Protein AF-A0A8J6Z0P8-F1 (afdb_monomer_lite)

Radius of gyration: 23.5 Å; chains: 1; bounding box: 85×59×52 Å

Foldseek 3Di:
DDDPDDDVVVVVVVVVVPPPPPDFWWKKKWFQKPPPGIDDIDTAQDKHFDPPPPIFTQKMAMATPQKWKWWQKPPPGTPDIDDHGDIHGDDPPPIFTFKMFMAGDDPCRVFKKKWKWFQKPPPGIDDIDTHGDIHGDHPPPIGTGIMTMHIDTPPVDPDDVCPPVVVVVVVVVVVVVVVVPPPPDDD

pLDDT: mean 83.45, std 20.26, range [42.09, 98.94]

Secondary structure (DSSP, 8-state):
-------HHHHHHHHHHSS--PPPPP-EEEEEETTTEEPPPEETT-EEE-TTTTPPEEEEEEE-TTEEEEEEETTTEE---EETTS-EE-SSS-PPEEEEEEEE-GGGTTTEEEEEEEEETTTEEPPPEETT--EE-SSS---EEEEEEEEEETTS-SSSSHHHHHHHHHHHHHHHHHHTTSSS---

Structure (mmCIF, N/CA/C/O backbone):
data_AF-A0A8J6Z0P8-F1
#
_entry.id   AF-A0A8J6Z0P8-F1
#
loop_
_atom_site.group_PDB
_atom_site.id
_atom_site.type_symbol
_atom_site.label_atom_id
_atom_site.label_alt_id
_atom_site.label_comp_id
_atom_site.label_asym_id
_atom_site.label_entity_id
_atom_site.label_seq_id
_atom_site.pdbx_PDB_ins_code
_atom_site.Cartn_x
_atom_site.Cartn_y
_atom_site.Cartn_z
_atom_site.occupancy
_atom_site.B_iso_or_equiv
_atom_site.auth_seq_id
_atom_site.auth_comp_id
_atom_site.auth_asym_id
_atom_site.auth_atom_id
_atom_site.pdbx_PDB_model_num
ATOM 1 N N . MET A 1 1 ? 55.476 -10.088 -31.791 1.00 43.97 1 MET A N 1
ATOM 2 C CA . MET A 1 1 ? 54.778 -9.281 -30.765 1.00 43.97 1 MET A CA 1
ATOM 3 C C . MET A 1 1 ? 53.606 -8.570 -31.451 1.00 43.97 1 MET A C 1
ATOM 5 O O . MET A 1 1 ? 53.810 -7.539 -32.070 1.00 43.97 1 MET A O 1
ATOM 9 N N . ILE A 1 2 ? 52.415 -9.181 -31.481 1.00 43.41 2 ILE A N 1
ATOM 10 C CA . ILE A 1 2 ? 51.255 -8.669 -32.241 1.00 43.41 2 ILE A CA 1
ATOM 11 C C . ILE A 1 2 ? 50.376 -7.855 -31.289 1.00 43.41 2 ILE A C 1
ATOM 13 O O . ILE A 1 2 ? 49.714 -8.416 -30.418 1.00 43.41 2 ILE A O 1
ATOM 17 N N . ARG A 1 3 ? 50.384 -6.528 -31.439 1.00 43.34 3 ARG A N 1
ATOM 18 C CA . ARG A 1 3 ? 49.445 -5.634 -30.752 1.00 43.34 3 ARG A CA 1
ATOM 19 C C . ARG A 1 3 ? 48.104 -5.700 -31.488 1.00 43.34 3 ARG A C 1
ATOM 21 O O . ARG A 1 3 ? 47.972 -5.145 -32.573 1.00 43.34 3 ARG A O 1
ATOM 28 N N . LYS A 1 4 ? 47.124 -6.418 -30.929 1.00 48.50 4 LYS A N 1
ATOM 29 C CA . LYS A 1 4 ? 45.740 -6.415 -31.427 1.00 48.50 4 LYS A CA 1
ATOM 30 C C . LYS A 1 4 ? 45.136 -5.033 -31.166 1.00 48.50 4 LYS A C 1
ATOM 32 O O . LYS A 1 4 ? 44.908 -4.665 -30.018 1.00 48.50 4 LYS A O 1
ATOM 37 N N . ILE A 1 5 ? 44.919 -4.267 -32.230 1.00 51.75 5 ILE A N 1
ATOM 38 C CA . ILE A 1 5 ? 44.218 -2.983 -32.194 1.00 51.75 5 ILE A CA 1
ATOM 39 C C . ILE A 1 5 ? 42.728 -3.307 -32.059 1.00 51.75 5 ILE A C 1
ATOM 41 O O . ILE A 1 5 ? 42.081 -3.690 -33.031 1.00 51.75 5 ILE A O 1
ATOM 45 N N . PHE A 1 6 ? 42.184 -3.216 -30.849 1.00 50.12 6 PHE A N 1
ATOM 46 C CA . PHE A 1 6 ? 40.736 -3.218 -30.669 1.00 50.12 6 PHE A CA 1
ATOM 47 C C . PHE A 1 6 ? 40.212 -1.839 -31.083 1.00 50.12 6 PHE A C 1
ATOM 49 O O . PHE A 1 6 ? 40.636 -0.819 -30.544 1.00 50.12 6 PHE A O 1
ATOM 56 N N . SER A 1 7 ? 39.334 -1.807 -32.087 1.00 58.00 7 SER A N 1
ATOM 57 C CA . SER A 1 7 ? 38.692 -0.577 -32.557 1.00 58.00 7 SER A CA 1
ATOM 58 C C . SER A 1 7 ? 37.889 0.072 -31.426 1.00 58.00 7 SER A C 1
ATOM 60 O O . SER A 1 7 ? 37.089 -0.596 -30.766 1.00 58.00 7 SER A O 1
ATOM 62 N N . ALA A 1 8 ? 38.059 1.383 -31.238 1.00 57.03 8 ALA A N 1
ATOM 63 C CA . ALA A 1 8 ? 37.306 2.179 -30.267 1.00 57.03 8 ALA A CA 1
ATOM 64 C C . ALA A 1 8 ? 35.781 2.080 -30.472 1.00 57.03 8 ALA A C 1
ATOM 66 O O . ALA A 1 8 ? 35.028 2.211 -29.513 1.00 57.03 8 ALA A O 1
ATOM 67 N N . ALA A 1 9 ? 35.322 1.765 -31.690 1.00 58.06 9 ALA A N 1
ATOM 68 C CA . ALA A 1 9 ? 33.908 1.550 -31.991 1.00 58.06 9 ALA A CA 1
ATOM 69 C C . ALA A 1 9 ? 33.346 0.269 -31.346 1.00 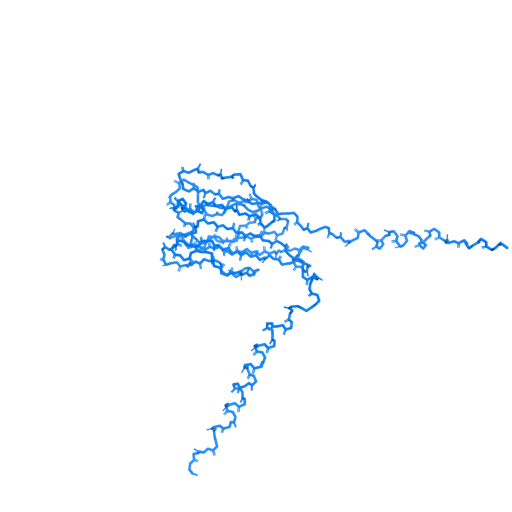58.06 9 ALA A C 1
ATOM 71 O O . ALA A 1 9 ? 32.207 0.265 -30.888 1.00 58.06 9 ALA A O 1
ATOM 72 N N . LEU A 1 10 ? 34.147 -0.800 -31.246 1.00 55.09 10 LEU A N 1
ATOM 73 C CA . LEU A 1 10 ? 33.723 -2.040 -30.590 1.00 55.09 10 LEU A CA 1
ATOM 74 C C . LEU A 1 10 ? 33.670 -1.853 -29.068 1.00 55.09 10 LEU A C 1
ATOM 76 O O . LEU A 1 10 ? 32.742 -2.326 -28.418 1.00 55.09 10 LEU A O 1
ATOM 80 N N . LEU A 1 11 ? 34.619 -1.095 -28.510 1.00 55.28 11 LEU A N 1
ATOM 81 C CA . LEU A 1 11 ? 34.631 -0.758 -27.087 1.00 55.28 11 LEU A CA 1
ATOM 82 C C . LEU A 1 11 ? 33.479 0.195 -26.720 1.00 55.28 11 LEU A C 1
ATOM 84 O O . LEU A 1 11 ? 32.837 -0.007 -25.697 1.00 55.28 11 LEU A O 1
ATOM 88 N N . ALA A 1 12 ? 33.154 1.170 -27.576 1.00 56.53 12 ALA A N 1
ATOM 89 C CA . ALA A 1 12 ? 32.014 2.070 -27.391 1.00 56.53 12 ALA A CA 1
ATOM 90 C C . ALA A 1 12 ? 30.662 1.352 -27.540 1.00 56.53 12 ALA A C 1
ATOM 92 O O . ALA A 1 12 ? 29.742 1.629 -26.778 1.00 56.53 12 ALA A O 1
ATOM 93 N N . MET A 1 13 ? 30.543 0.379 -28.451 1.00 53.81 13 MET A N 1
ATOM 94 C CA . MET A 1 13 ? 29.335 -0.443 -28.587 1.00 53.81 13 MET A CA 1
ATOM 95 C C . MET A 1 13 ? 29.151 -1.391 -27.391 1.00 53.81 13 MET A C 1
ATOM 97 O O . MET A 1 13 ? 28.033 -1.561 -26.912 1.00 53.81 13 MET A O 1
ATOM 101 N N . MET A 1 14 ? 30.238 -1.942 -26.835 1.00 53.88 14 MET A N 1
ATOM 102 C CA . MET A 1 14 ? 30.181 -2.709 -25.582 1.00 53.88 14 MET A CA 1
ATOM 103 C C . MET A 1 14 ? 29.932 -1.821 -24.351 1.00 53.88 14 MET A C 1
ATOM 105 O O . MET A 1 14 ? 29.298 -2.277 -23.403 1.00 53.88 14 MET A O 1
ATOM 109 N N . PHE A 1 15 ? 30.347 -0.549 -24.377 1.00 51.72 15 PHE A N 1
ATOM 110 C CA . PHE A 1 15 ? 30.023 0.429 -23.331 1.00 51.72 15 PHE A CA 1
ATOM 111 C C . PHE A 1 15 ? 28.560 0.905 -23.415 1.00 51.72 15 PHE A C 1
ATOM 113 O O . PHE A 1 15 ? 27.928 1.121 -22.384 1.00 51.72 15 PHE A O 1
ATOM 120 N N . PHE A 1 16 ? 27.982 0.989 -24.620 1.00 49.22 16 PHE A N 1
ATOM 121 C CA . PHE A 1 16 ? 26.576 1.360 -24.829 1.00 49.22 16 PHE A CA 1
ATOM 122 C C . PHE A 1 16 ? 25.598 0.214 -24.511 1.00 49.22 16 PHE A C 1
ATOM 124 O O . PHE A 1 16 ? 24.468 0.459 -24.096 1.00 49.22 16 PHE A O 1
ATOM 131 N N . LEU A 1 17 ? 26.031 -1.046 -24.631 1.00 51.44 17 LEU A N 1
ATOM 132 C CA . LEU A 1 17 ? 25.224 -2.212 -24.241 1.00 51.44 17 LEU A CA 1
ATOM 133 C C . LEU A 1 17 ? 25.215 -2.475 -22.722 1.00 51.44 17 LEU A C 1
ATOM 135 O O . LEU A 1 17 ? 24.340 -3.192 -22.241 1.00 51.44 17 LEU A O 1
ATOM 139 N N . ALA A 1 18 ? 26.144 -1.892 -21.954 1.00 48.41 18 ALA A N 1
ATOM 140 C CA . ALA A 1 18 ? 26.293 -2.156 -20.519 1.00 48.41 18 ALA A CA 1
ATOM 141 C C . ALA A 1 18 ? 25.478 -1.227 -19.592 1.00 48.41 18 ALA A C 1
ATOM 143 O O . ALA A 1 18 ? 25.432 -1.476 -18.390 1.00 48.41 18 ALA A O 1
ATOM 144 N N . GLN A 1 19 ? 24.821 -0.176 -20.104 1.00 47.88 19 GLN A N 1
ATOM 145 C CA . GLN A 1 19 ? 24.160 0.838 -19.258 1.00 47.88 19 GLN A CA 1
ATOM 146 C C . GLN A 1 19 ? 22.666 0.604 -18.959 1.00 47.88 19 GLN A C 1
ATOM 148 O O . GLN A 1 19 ? 22.063 1.409 -18.259 1.00 47.88 19 GLN A O 1
ATOM 153 N N . ASN A 1 20 ? 22.054 -0.492 -19.419 1.00 49.41 20 ASN A N 1
ATOM 154 C CA . ASN A 1 20 ? 20.594 -0.676 -19.322 1.00 49.41 20 ASN A CA 1
ATOM 155 C C . ASN A 1 20 ? 20.133 -1.777 -18.354 1.00 49.41 20 ASN A C 1
ATOM 157 O O . ASN A 1 20 ? 19.035 -2.311 -18.505 1.00 49.41 20 ASN A O 1
ATOM 161 N N . VAL A 1 21 ? 20.922 -2.108 -17.330 1.00 52.38 21 VAL A N 1
ATOM 162 C CA . VAL A 1 21 ? 20.359 -2.804 -16.163 1.00 52.38 21 VAL A CA 1
ATOM 163 C C . VAL A 1 21 ? 19.835 -1.727 -15.224 1.00 52.38 21 VAL A C 1
ATOM 165 O O . VAL A 1 21 ? 20.574 -1.213 -14.388 1.00 52.38 21 VAL A O 1
ATOM 168 N N . SER A 1 22 ? 18.571 -1.334 -15.401 1.00 55.94 22 SER A N 1
ATOM 169 C CA . SER A 1 22 ? 17.913 -0.459 -14.430 1.00 55.94 22 SER A CA 1
ATOM 170 C C . SER A 1 22 ? 18.029 -1.114 -13.057 1.00 55.94 22 SER A C 1
ATOM 172 O O . SER A 1 22 ? 17.631 -2.270 -12.894 1.00 55.94 22 SER A O 1
ATOM 174 N N . ALA A 1 23 ? 18.582 -0.392 -12.082 1.00 71.75 23 ALA A N 1
ATOM 175 C CA . ALA A 1 23 ? 18.512 -0.812 -10.690 1.00 71.75 23 ALA A CA 1
ATOM 176 C C . ALA A 1 23 ? 17.043 -1.090 -10.324 1.00 71.75 23 ALA A C 1
ATOM 178 O O . ALA A 1 23 ? 16.132 -0.496 -10.918 1.00 71.75 23 ALA A O 1
ATOM 179 N N . ALA A 1 24 ? 16.816 -2.013 -9.383 1.00 77.81 24 ALA A N 1
ATOM 180 C CA . ALA A 1 24 ? 15.468 -2.272 -8.884 1.00 77.81 24 ALA A CA 1
ATOM 181 C C . ALA A 1 24 ? 14.823 -0.950 -8.445 1.00 77.81 24 ALA A C 1
ATOM 183 O O . ALA A 1 24 ? 15.533 -0.115 -7.873 1.00 77.81 24 ALA A O 1
ATOM 184 N N . PRO A 1 25 ? 13.527 -0.727 -8.734 1.00 90.56 25 PRO A N 1
ATOM 185 C CA . PRO A 1 25 ? 12.902 0.519 -8.340 1.00 90.56 25 PRO A CA 1
ATOM 186 C C . PRO A 1 25 ? 12.944 0.633 -6.818 1.00 90.56 25 PRO A C 1
ATOM 188 O O . PRO A 1 25 ? 12.615 -0.319 -6.105 1.00 90.56 25 PRO A O 1
ATOM 191 N N . ASP A 1 26 ? 13.388 1.791 -6.338 1.00 94.50 26 ASP A N 1
ATOM 192 C CA . ASP A 1 26 ? 13.396 2.076 -4.911 1.00 94.50 26 ASP A CA 1
ATOM 193 C C . ASP A 1 26 ? 11.957 2.250 -4.418 1.00 94.50 26 ASP A C 1
ATOM 195 O O . ASP A 1 26 ? 11.127 2.881 -5.082 1.00 94.50 26 ASP A O 1
ATOM 199 N N . ILE A 1 27 ? 11.666 1.666 -3.258 1.00 97.94 27 ILE A N 1
ATOM 200 C CA . ILE A 1 27 ? 10.347 1.715 -2.636 1.00 97.94 27 ILE A CA 1
ATOM 201 C C . ILE A 1 27 ? 10.475 2.181 -1.193 1.00 97.94 27 ILE A C 1
ATOM 203 O O . ILE A 1 27 ? 11.244 1.631 -0.404 1.00 97.94 27 ILE A O 1
ATOM 207 N N . SER A 1 28 ? 9.655 3.165 -0.839 1.00 98.69 28 SER A N 1
ATOM 208 C CA . SER A 1 28 ? 9.498 3.666 0.522 1.00 98.69 28 SER A CA 1
ATOM 209 C C . SER A 1 28 ? 8.019 3.794 0.848 1.00 98.69 28 SER A C 1
ATOM 211 O O . SER A 1 28 ? 7.232 4.239 0.014 1.00 98.69 28 SER A O 1
ATOM 213 N N . TYR A 1 29 ? 7.606 3.386 2.043 1.00 98.88 29 TYR A N 1
ATOM 214 C CA . TYR A 1 29 ? 6.205 3.458 2.445 1.00 98.88 29 TYR A CA 1
ATOM 215 C C . TYR A 1 29 ? 6.039 3.679 3.936 1.00 98.88 29 TYR A C 1
ATOM 217 O O . TYR A 1 29 ? 6.871 3.293 4.753 1.00 98.88 29 TYR A O 1
ATOM 225 N N . ARG A 1 30 ? 4.921 4.308 4.289 1.00 98.75 30 ARG A N 1
ATOM 226 C CA . ARG A 1 30 ? 4.526 4.576 5.671 1.00 98.75 30 ARG A CA 1
ATOM 227 C C . ARG A 1 30 ? 3.019 4.506 5.827 1.00 98.75 30 ARG A C 1
ATOM 229 O O . ARG A 1 30 ? 2.278 4.676 4.860 1.00 98.75 30 ARG A O 1
ATOM 236 N N . VAL A 1 31 ? 2.576 4.323 7.063 1.00 98.75 31 VAL A N 1
ATOM 237 C CA . VAL A 1 31 ? 1.159 4.199 7.415 1.00 98.75 31 VAL A CA 1
ATOM 238 C C . VAL A 1 31 ? 0.761 5.219 8.477 1.00 98.75 31 VAL A C 1
ATOM 240 O O . VAL A 1 31 ? 1.581 5.604 9.316 1.00 98.75 31 VAL A O 1
ATOM 243 N N . HIS A 1 32 ? -0.497 5.646 8.427 1.00 98.69 32 HIS A N 1
ATOM 244 C CA . HIS A 1 32 ? -1.168 6.395 9.481 1.00 98.69 32 HIS A CA 1
ATOM 245 C C . HIS A 1 32 ? -1.859 5.402 10.414 1.00 98.69 32 HIS A C 1
ATOM 247 O O . HIS A 1 32 ? -2.710 4.625 9.972 1.00 98.69 32 HIS A O 1
ATOM 253 N N . VAL A 1 33 ? -1.466 5.402 11.684 1.00 98.31 33 VAL A N 1
ATOM 254 C CA . VAL A 1 33 ? -1.997 4.500 12.710 1.00 98.31 33 VAL 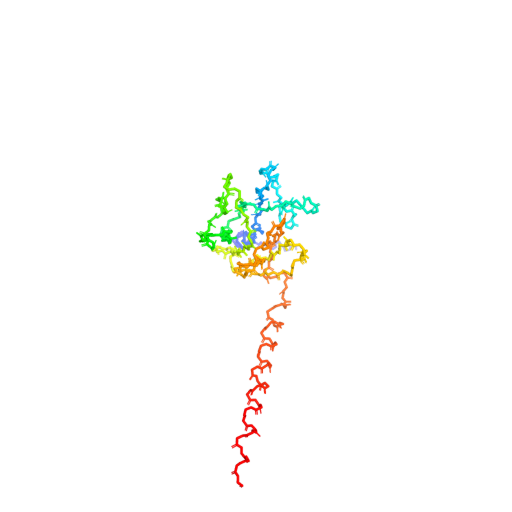A CA 1
ATOM 255 C C . VAL A 1 33 ? -2.911 5.281 13.643 1.00 98.31 33 VAL A C 1
ATOM 257 O O . VAL A 1 33 ? -2.560 6.380 14.081 1.00 98.31 33 VAL A O 1
ATOM 260 N N . GLN A 1 34 ? -4.055 4.684 13.976 1.00 97.75 34 GLN A N 1
ATOM 261 C CA . GLN A 1 34 ? -5.000 5.217 14.954 1.00 97.75 34 GLN A CA 1
ATOM 262 C C . GLN A 1 34 ? -4.286 5.713 16.223 1.00 97.75 34 GLN A C 1
ATOM 264 O O . GLN A 1 34 ? -3.474 4.994 16.813 1.00 97.75 34 GLN A O 1
ATOM 269 N N . ASP A 1 35 ? -4.639 6.919 16.673 1.00 95.50 35 ASP A N 1
ATOM 270 C CA . ASP A 1 35 ? -4.157 7.532 17.920 1.00 95.50 35 ASP A CA 1
ATOM 271 C C . ASP A 1 35 ? -2.615 7.651 18.017 1.00 95.50 35 ASP A C 1
ATOM 273 O O . ASP A 1 35 ? -2.064 7.824 19.104 1.00 95.50 35 ASP A O 1
ATOM 277 N N . VAL A 1 36 ? -1.900 7.518 16.890 1.00 96.38 36 VAL A N 1
ATOM 278 C CA . VAL A 1 36 ? -0.440 7.714 16.763 1.00 96.38 36 VAL A CA 1
ATOM 279 C C . VAL A 1 36 ? -0.129 8.737 15.677 1.00 96.38 36 VAL A C 1
ATOM 281 O O . VAL A 1 36 ? 0.720 9.605 15.861 1.00 96.38 36 VAL A O 1
ATOM 284 N N . GLY A 1 37 ? -0.796 8.625 14.530 1.00 97.50 37 GLY A N 1
ATOM 285 C CA . GLY A 1 37 ? -0.479 9.392 13.335 1.00 97.50 37 GLY A CA 1
ATOM 286 C C . GLY A 1 37 ? 0.448 8.649 12.372 1.00 97.50 37 GLY A C 1
ATOM 287 O O . GLY A 1 37 ? 0.513 7.417 12.345 1.00 97.50 37 GLY A O 1
ATOM 288 N N . TRP A 1 38 ? 1.164 9.408 11.541 1.00 98.38 38 TRP A N 1
ATOM 289 C CA . TRP A 1 38 ? 2.118 8.861 10.576 1.00 98.38 38 TRP A CA 1
ATOM 290 C C . TRP A 1 38 ? 3.350 8.274 11.270 1.00 98.38 38 TRP A C 1
ATOM 292 O O . TRP A 1 38 ? 4.091 8.992 11.941 1.00 98.38 38 TRP A O 1
ATOM 302 N N . LYS A 1 39 ? 3.622 6.986 11.042 1.00 98.00 39 LYS A N 1
ATOM 303 C CA . LYS A 1 39 ? 4.884 6.359 11.465 1.00 98.00 39 LYS A CA 1
ATOM 304 C C . LYS A 1 39 ? 6.035 6.700 10.499 1.00 98.00 39 LYS A C 1
ATOM 306 O O . LYS A 1 39 ? 5.775 7.071 9.348 1.00 98.00 39 LYS A O 1
ATOM 311 N N . PRO A 1 40 ? 7.305 6.562 10.929 1.00 98.06 40 PRO A N 1
ATOM 312 C CA . PRO A 1 40 ? 8.452 6.681 10.031 1.00 98.06 40 PRO A CA 1
ATOM 313 C C . PRO A 1 40 ? 8.345 5.731 8.825 1.00 98.06 40 PRO A C 1
ATOM 315 O O . PRO A 1 40 ? 7.808 4.629 8.976 1.00 98.06 40 PRO A O 1
ATOM 318 N N . PRO A 1 41 ? 8.832 6.135 7.637 1.00 98.31 41 PRO A N 1
ATOM 319 C CA . PRO A 1 41 ? 8.812 5.276 6.464 1.00 98.31 41 PRO A CA 1
ATOM 320 C C . PRO A 1 41 ? 9.797 4.116 6.580 1.00 98.31 41 PRO A C 1
ATOM 322 O O . PRO A 1 41 ? 10.847 4.225 7.213 1.00 98.31 41 PRO A O 1
ATOM 325 N N . VAL A 1 42 ? 9.457 3.019 5.915 1.00 98.75 42 VAL A N 1
ATOM 326 C CA . VAL A 1 42 ? 10.296 1.833 5.758 1.00 98.75 42 VAL A CA 1
ATOM 327 C C . VAL A 1 42 ? 10.556 1.575 4.276 1.00 98.75 42 VAL A C 1
ATOM 329 O O . VAL A 1 42 ? 9.783 2.005 3.420 1.00 98.75 42 VAL A O 1
ATOM 332 N N . GLY A 1 43 ? 11.654 0.882 3.980 1.00 97.75 43 GLY A N 1
ATOM 333 C CA . GLY A 1 43 ? 12.017 0.485 2.621 1.00 97.75 43 GLY A CA 1
ATOM 334 C C . GLY A 1 43 ? 11.474 -0.888 2.220 1.00 97.75 43 GLY A C 1
ATOM 335 O O . GLY A 1 43 ? 10.676 -1.504 2.932 1.00 97.75 43 GLY A O 1
ATOM 336 N N . ASN A 1 44 ? 11.962 -1.391 1.085 1.00 97.88 44 ASN A N 1
ATOM 337 C CA . ASN A 1 44 ? 11.646 -2.716 0.548 1.00 97.88 44 ASN A CA 1
ATOM 338 C C . ASN A 1 44 ? 11.703 -3.825 1.619 1.00 97.88 44 ASN A C 1
ATOM 340 O O . ASN A 1 44 ? 12.740 -4.033 2.245 1.00 97.88 44 ASN A O 1
ATOM 344 N N . GLY A 1 45 ? 10.592 -4.536 1.828 1.00 97.62 45 GLY A N 1
ATOM 345 C CA . GLY A 1 45 ? 10.484 -5.621 2.811 1.00 97.62 45 GLY A CA 1
ATOM 346 C C . GLY A 1 45 ? 10.376 -5.191 4.278 1.00 97.62 45 GLY A C 1
ATOM 347 O O . GLY A 1 45 ? 10.244 -6.055 5.143 1.00 97.62 45 GLY A O 1
ATOM 348 N N . GLY A 1 46 ? 10.390 -3.892 4.590 1.00 98.31 46 GLY A N 1
ATOM 349 C CA . GLY A 1 46 ? 10.146 -3.396 5.946 1.00 98.31 46 GLY A CA 1
ATOM 350 C C . GLY A 1 46 ? 8.722 -3.668 6.449 1.00 98.31 46 GLY A C 1
ATOM 351 O O . GLY A 1 46 ? 7.819 -3.979 5.688 1.00 98.31 46 GLY A O 1
ATOM 352 N N . ILE A 1 47 ? 8.476 -3.557 7.752 1.00 98.44 47 ILE A N 1
ATOM 353 C CA . ILE A 1 47 ? 7.114 -3.682 8.297 1.00 98.44 47 ILE A CA 1
ATOM 354 C C . ILE A 1 47 ? 6.625 -2.290 8.685 1.00 98.44 47 ILE A C 1
ATOM 356 O O . ILE A 1 47 ? 7.202 -1.654 9.566 1.00 98.44 47 ILE A O 1
ATOM 360 N N . ALA A 1 48 ? 5.543 -1.834 8.055 1.00 98.38 48 ALA A N 1
ATOM 361 C CA . ALA A 1 48 ? 4.867 -0.591 8.408 1.00 98.38 48 ALA A CA 1
ATOM 362 C C . ALA A 1 48 ? 3.570 -0.910 9.160 1.00 98.38 48 ALA A C 1
ATOM 364 O O . ALA A 1 48 ? 2.662 -1.526 8.605 1.00 98.38 48 ALA A O 1
ATOM 365 N N . GLY A 1 49 ? 3.471 -0.504 10.426 1.00 95.56 49 GLY A N 1
ATOM 366 C CA . GLY A 1 49 ? 2.288 -0.764 11.249 1.00 95.56 49 GLY A CA 1
ATOM 367 C C . GLY A 1 49 ? 2.544 -0.698 12.748 1.00 95.56 49 GLY A C 1
ATOM 368 O O . GLY A 1 49 ? 3.566 -0.172 13.199 1.00 95.56 49 GLY A O 1
ATOM 369 N N . ALA A 1 50 ? 1.593 -1.237 13.503 1.00 88.19 50 ALA A N 1
ATOM 370 C CA . ALA A 1 50 ? 1.580 -1.279 14.964 1.00 88.19 50 ALA A CA 1
ATOM 371 C C . ALA A 1 50 ? 1.131 -2.671 15.450 1.00 88.19 50 ALA A C 1
ATOM 373 O O . ALA A 1 50 ? 0.091 -2.834 16.090 1.00 88.19 50 ALA A O 1
ATOM 374 N N . ILE A 1 51 ? 1.897 -3.702 15.071 1.00 83.50 51 ILE A N 1
ATOM 375 C CA . ILE A 1 51 ? 1.597 -5.102 15.410 1.00 83.50 51 ILE A CA 1
ATOM 376 C C . ILE A 1 51 ? 1.585 -5.270 16.930 1.00 83.50 51 ILE A C 1
ATOM 378 O O . ILE A 1 51 ? 2.531 -4.870 17.602 1.00 83.50 51 ILE A O 1
ATOM 382 N N . GLY A 1 52 ? 0.531 -5.894 17.459 1.00 77.31 52 GLY A N 1
ATOM 383 C CA . GLY A 1 52 ? 0.398 -6.168 18.894 1.00 77.31 52 GLY A CA 1
ATOM 384 C C . GLY A 1 52 ? -0.056 -4.968 19.730 1.00 77.31 52 GLY A C 1
ATOM 385 O O . GLY A 1 52 ? -0.330 -5.126 20.912 1.00 77.31 52 GLY A O 1
ATOM 386 N N . GLU A 1 53 ? -0.207 -3.787 19.125 1.00 85.62 53 GLU A N 1
ATOM 387 C CA . GLU A 1 53 ? -0.760 -2.604 19.797 1.00 85.62 53 GLU A CA 1
ATOM 388 C C . GLU A 1 53 ? -2.291 -2.516 19.653 1.00 85.62 53 GLU A C 1
ATOM 390 O O . GLU A 1 53 ? -2.912 -1.613 20.208 1.00 85.62 53 GLU A O 1
ATOM 395 N N . HIS A 1 54 ? -2.905 -3.441 18.902 1.00 87.88 54 HIS A N 1
ATOM 396 C CA . HIS A 1 54 ? -4.342 -3.490 18.600 1.00 87.88 54 HIS A CA 1
ATOM 397 C C . HIS A 1 54 ? -4.896 -2.225 17.915 1.00 87.88 54 HIS A C 1
ATOM 399 O O . HIS A 1 54 ? -6.088 -1.921 18.029 1.00 87.88 54 HIS A O 1
ATOM 405 N N . ARG A 1 55 ? -4.049 -1.497 17.176 1.00 94.19 55 ARG A N 1
ATOM 406 C CA . ARG A 1 55 ? -4.405 -0.251 16.477 1.00 94.19 55 ARG A CA 1
ATOM 407 C C . ARG A 1 55 ? -4.614 -0.490 14.982 1.00 94.19 55 ARG A C 1
ATOM 409 O O . ARG A 1 55 ? -3.861 -1.226 14.349 1.00 94.19 55 ARG A O 1
ATOM 416 N N . ARG A 1 56 ? -5.642 0.151 14.412 1.00 96.94 56 ARG A N 1
ATOM 417 C CA . ARG A 1 56 ? -5.942 0.100 12.967 1.00 96.94 56 ARG A CA 1
ATOM 418 C C . ARG A 1 56 ? -4.982 0.971 12.157 1.00 96.94 56 ARG A C 1
ATOM 420 O O . ARG A 1 56 ? -4.576 2.044 12.608 1.00 96.94 56 ARG A O 1
ATOM 427 N N . LEU A 1 57 ? -4.713 0.545 10.929 1.00 98.44 57 LEU A N 1
ATOM 428 C CA . LEU A 1 57 ? -4.273 1.436 9.863 1.00 98.44 57 LEU A CA 1
ATOM 429 C C . LEU A 1 57 ? -5.471 2.246 9.362 1.00 98.44 57 LEU A C 1
ATOM 431 O O . LEU A 1 57 ? -6.551 1.692 9.151 1.00 98.44 57 LEU A O 1
ATOM 435 N N . GLU A 1 58 ? -5.267 3.541 9.152 1.00 98.69 58 GLU A N 1
ATOM 436 C CA . GLU A 1 58 ? -6.280 4.453 8.602 1.00 98.69 58 GLU A CA 1
ATOM 437 C C . GLU A 1 58 ? -5.889 4.945 7.207 1.00 98.69 58 GLU A C 1
ATOM 439 O O . GLU A 1 58 ? -6.751 5.106 6.347 1.00 98.69 58 GLU A O 1
ATOM 444 N N . ALA A 1 59 ? -4.587 5.116 6.953 1.00 98.75 59 ALA A N 1
ATOM 445 C CA . ALA A 1 59 ? -4.063 5.500 5.648 1.00 98.75 59 ALA A CA 1
ATOM 446 C C . ALA A 1 59 ? -2.664 4.938 5.377 1.00 98.75 59 ALA A C 1
ATOM 448 O O . ALA A 1 59 ? -1.941 4.519 6.285 1.00 98.75 59 ALA A O 1
ATOM 449 N N . ILE A 1 60 ? -2.261 4.985 4.110 1.00 98.88 60 ILE A N 1
ATOM 450 C CA . ILE A 1 60 ? -0.947 4.575 3.619 1.00 98.88 60 ILE A CA 1
ATOM 451 C C . ILE A 1 60 ? -0.447 5.532 2.532 1.00 98.88 60 ILE A C 1
ATOM 453 O O . ILE A 1 60 ? -1.227 6.070 1.744 1.00 98.88 60 ILE A O 1
ATOM 457 N N . VAL A 1 61 ? 0.872 5.719 2.487 1.00 98.94 61 VAL A N 1
ATOM 458 C CA . VAL A 1 61 ? 1.595 6.325 1.363 1.00 98.94 61 VAL A CA 1
ATOM 459 C C . VAL A 1 61 ? 2.659 5.338 0.905 1.00 98.94 61 VAL A C 1
ATOM 461 O O . VAL A 1 61 ? 3.439 4.861 1.733 1.00 98.94 61 VAL A O 1
ATOM 464 N N . ILE A 1 62 ? 2.696 5.050 -0.396 1.00 98.88 62 ILE A N 1
ATOM 465 C CA . ILE A 1 62 ? 3.714 4.211 -1.033 1.00 98.88 62 ILE A CA 1
ATOM 466 C C . ILE A 1 62 ? 4.362 5.026 -2.150 1.00 98.88 62 ILE A C 1
ATOM 468 O O . ILE A 1 62 ? 3.680 5.496 -3.057 1.00 98.88 62 ILE A O 1
ATOM 472 N N . SER A 1 63 ? 5.678 5.172 -2.092 1.00 98.62 63 SER A N 1
ATOM 473 C CA . SER A 1 63 ? 6.484 5.900 -3.066 1.00 98.62 63 SER A CA 1
ATOM 474 C C . SER A 1 63 ? 7.393 4.924 -3.799 1.00 98.62 63 SER A C 1
ATOM 476 O O . SER A 1 63 ? 8.292 4.346 -3.194 1.00 98.62 63 SER A O 1
ATOM 478 N N . CYS A 1 64 ? 7.132 4.730 -5.088 1.00 97.06 64 CYS A N 1
ATOM 479 C CA . CYS A 1 64 ? 7.925 3.929 -6.018 1.00 97.06 64 CYS A CA 1
ATOM 480 C C . CYS A 1 64 ? 7.500 4.315 -7.438 1.00 97.06 64 CYS A C 1
ATOM 482 O O . CYS A 1 64 ? 6.313 4.476 -7.718 1.00 97.06 64 CYS A O 1
ATOM 484 N N . ASP A 1 65 ? 8.446 4.455 -8.360 1.00 95.50 65 ASP A N 1
ATOM 485 C CA . ASP A 1 65 ? 8.107 4.808 -9.738 1.00 95.50 65 ASP A CA 1
ATOM 486 C C . ASP A 1 65 ? 7.196 3.743 -10.380 1.00 95.50 65 ASP A C 1
ATOM 488 O O . ASP A 1 65 ? 7.465 2.541 -10.316 1.00 95.50 65 ASP A O 1
ATOM 492 N N . GLY A 1 66 ? 6.088 4.200 -10.963 1.00 95.81 66 GLY A N 1
ATOM 493 C CA . GLY A 1 66 ? 5.058 3.353 -11.556 1.00 95.81 66 GLY A CA 1
ATOM 494 C C . GLY A 1 66 ? 4.157 2.612 -10.562 1.00 95.81 66 GLY A C 1
ATOM 495 O O . GLY A 1 66 ? 3.340 1.810 -11.012 1.00 95.81 66 GLY A O 1
ATOM 496 N N . ILE A 1 67 ? 4.265 2.834 -9.245 1.00 98.44 67 ILE A N 1
ATOM 497 C CA . ILE A 1 67 ? 3.376 2.172 -8.281 1.00 98.44 67 ILE A CA 1
ATOM 498 C C . ILE A 1 67 ? 2.008 2.856 -8.208 1.00 98.44 67 ILE A C 1
ATOM 500 O O . ILE A 1 67 ? 1.897 4.083 -8.191 1.00 98.44 67 ILE A O 1
ATOM 504 N N . GLU A 1 68 ? 0.964 2.039 -8.122 1.00 98.69 68 GLU A N 1
ATOM 505 C CA . GLU A 1 68 ? -0.400 2.463 -7.815 1.00 98.69 68 GLU A CA 1
ATOM 506 C C . GLU A 1 68 ? -1.003 1.532 -6.767 1.00 98.69 68 GLU A C 1
ATOM 508 O O . GLU A 1 68 ? -0.723 0.329 -6.742 1.00 98.69 68 GLU A O 1
ATOM 513 N N . TYR A 1 69 ? -1.868 2.069 -5.916 1.00 98.88 69 TYR A N 1
ATOM 514 C CA . TYR A 1 69 ? -2.491 1.316 -4.834 1.00 98.88 69 TYR A CA 1
ATOM 515 C C . TYR A 1 69 ? -3.907 1.791 -4.563 1.00 98.88 69 TYR A C 1
ATOM 517 O O . TYR A 1 69 ? -4.249 2.936 -4.805 1.00 98.88 69 TYR A O 1
ATOM 525 N N . ASN A 1 70 ? -4.753 0.893 -4.080 1.00 98.81 70 ASN A N 1
ATOM 526 C CA . ASN A 1 70 ? -6.154 1.167 -3.793 1.00 98.81 70 ASN A CA 1
ATOM 527 C C . ASN A 1 70 ? -6.463 0.635 -2.397 1.00 98.81 70 ASN A C 1
ATOM 529 O O . ASN A 1 70 ? -6.152 -0.522 -2.108 1.00 98.81 70 ASN A O 1
ATOM 533 N N . ALA A 1 71 ? -7.037 1.475 -1.542 1.00 98.75 71 ALA A N 1
ATOM 534 C CA . ALA A 1 71 ? -7.432 1.114 -0.189 1.00 98.75 71 ALA A CA 1
ATOM 535 C C . ALA A 1 71 ? -8.933 0.808 -0.145 1.00 98.75 71 ALA A C 1
ATOM 537 O O . ALA A 1 71 ? -9.740 1.544 -0.715 1.00 98.75 71 ALA A O 1
ATOM 538 N N . HIS A 1 72 ? -9.298 -0.266 0.553 1.00 98.81 72 HIS A N 1
ATOM 539 C CA . HIS A 1 72 ? -10.672 -0.504 0.975 1.00 98.81 72 HIS A CA 1
ATOM 540 C C . HIS A 1 72 ? -10.844 0.047 2.387 1.00 98.81 72 HIS A C 1
ATOM 542 O O . HIS A 1 72 ? -10.227 -0.461 3.330 1.00 98.81 72 HIS A O 1
ATOM 548 N N . VAL A 1 73 ? -11.668 1.078 2.528 1.00 98.62 73 VAL A N 1
ATOM 549 C CA . VAL A 1 73 ? -11.932 1.754 3.799 1.00 98.62 73 VAL A CA 1
ATOM 550 C C . VAL A 1 73 ? -13.312 1.359 4.300 1.00 98.62 73 VAL A C 1
ATOM 552 O O . VAL A 1 73 ? -14.242 1.174 3.516 1.00 98.62 73 VAL A O 1
ATOM 555 N N . GLN A 1 74 ? -13.441 1.214 5.615 1.00 98.19 74 GLN A N 1
ATOM 556 C CA . GLN A 1 74 ? -14.729 1.053 6.277 1.00 98.19 74 GLN A CA 1
ATOM 557 C C . GLN A 1 74 ? -15.758 2.065 5.747 1.00 98.19 74 GLN A C 1
ATOM 559 O O . GLN A 1 74 ? -15.442 3.238 5.573 1.00 98.19 74 GLN A O 1
ATOM 564 N N . ASP A 1 75 ? -16.989 1.598 5.535 1.00 96.88 75 ASP A N 1
ATOM 565 C CA . ASP A 1 75 ? -18.163 2.365 5.091 1.00 96.88 75 ASP A CA 1
ATOM 566 C C . ASP A 1 75 ? -18.057 2.978 3.678 1.00 96.88 75 ASP A C 1
ATOM 568 O O . ASP A 1 75 ? -19.079 3.237 3.048 1.00 96.88 75 ASP A O 1
ATOM 572 N N . TRP A 1 76 ? -16.850 3.172 3.140 1.00 97.56 76 TRP A N 1
ATOM 573 C CA . TRP A 1 76 ? -16.611 3.792 1.828 1.00 97.56 76 TRP A CA 1
ATOM 574 C C . TRP A 1 76 ? -16.226 2.780 0.745 1.00 97.56 76 TRP A C 1
ATOM 576 O O . TRP A 1 76 ? -16.389 3.040 -0.445 1.00 97.56 76 TRP A O 1
ATOM 586 N N . GLY A 1 77 ? -15.716 1.615 1.139 1.00 98.31 77 GLY A N 1
ATOM 587 C CA . GLY A 1 77 ? -15.244 0.595 0.217 1.00 98.31 77 GLY A CA 1
ATOM 588 C C . GLY A 1 77 ? -13.949 0.989 -0.495 1.00 98.31 77 GLY A C 1
ATOM 589 O O . GLY A 1 77 ? -13.083 1.658 0.071 1.00 98.31 77 GLY A O 1
ATOM 590 N N . TRP A 1 78 ? -13.785 0.524 -1.736 1.00 98.56 78 TRP A N 1
ATOM 591 C CA . TRP A 1 78 ? -12.613 0.830 -2.562 1.00 98.56 78 TRP A CA 1
ATOM 592 C C . TRP A 1 78 ? -12.633 2.284 -3.042 1.00 98.56 78 TRP A C 1
ATOM 594 O O . TRP A 1 78 ? -13.536 2.678 -3.775 1.00 98.56 78 TRP A O 1
ATOM 604 N N . GLN A 1 79 ? -11.596 3.049 -2.706 1.00 98.19 79 GLN A N 1
ATOM 605 C CA . GLN A 1 79 ? -11.517 4.483 -3.021 1.00 98.19 79 GLN A CA 1
ATOM 606 C C . GLN A 1 79 ? -10.975 4.794 -4.432 1.00 98.19 79 GLN A C 1
ATOM 608 O O . GLN A 1 79 ? -11.041 5.935 -4.880 1.00 98.19 79 GLN A O 1
ATOM 613 N N . GLY A 1 80 ? -10.447 3.792 -5.144 1.00 98.44 80 GLY A N 1
ATOM 614 C CA . GLY A 1 80 ? -9.841 3.954 -6.471 1.00 98.44 80 GLY A CA 1
ATOM 615 C C . GLY A 1 80 ? -8.314 3.843 -6.445 1.00 98.44 80 GLY A C 1
ATOM 616 O O . GLY A 1 80 ? -7.699 3.735 -5.388 1.00 98.44 80 GLY A O 1
ATOM 617 N N . TRP A 1 81 ? -7.687 3.787 -7.623 1.00 98.62 81 TRP A N 1
ATOM 618 C CA . TRP A 1 81 ? -6.228 3.675 -7.725 1.00 98.62 81 TRP A CA 1
ATOM 619 C C . TRP A 1 81 ? -5.562 5.028 -7.459 1.00 98.62 81 TRP A C 1
ATOM 621 O O . TRP A 1 81 ? -5.692 5.963 -8.243 1.00 98.62 81 TRP A O 1
ATOM 631 N N . THR A 1 82 ? -4.824 5.094 -6.361 1.00 98.75 82 THR A N 1
ATOM 632 C CA . THR A 1 82 ? -3.976 6.204 -5.940 1.00 98.75 82 THR A CA 1
ATOM 633 C C . THR A 1 82 ? -2.569 6.021 -6.517 1.00 98.75 82 THR A C 1
ATOM 635 O O . THR A 1 82 ? -2.001 4.931 -6.387 1.00 98.75 82 THR A O 1
ATOM 638 N N . PRO A 1 83 ? -1.982 7.049 -7.154 1.00 98.50 83 PRO A N 1
ATOM 639 C CA . PRO A 1 83 ? -0.623 6.974 -7.682 1.00 98.50 83 PRO A CA 1
ATOM 640 C C . PRO A 1 83 ? 0.433 7.119 -6.576 1.00 98.50 83 PRO A C 1
ATOM 642 O O . PRO A 1 83 ? 0.142 7.581 -5.471 1.00 98.50 83 PRO A O 1
ATOM 645 N N . SER A 1 84 ? 1.674 6.759 -6.911 1.00 98.62 84 SER A N 1
ATOM 646 C CA . SER A 1 84 ? 2.868 6.921 -6.071 1.00 98.62 84 SER A CA 1
ATOM 647 C C . SER A 1 84 ? 2.891 8.234 -5.280 1.00 98.62 84 SER A C 1
ATOM 649 O O . SER A 1 84 ? 2.759 9.316 -5.849 1.00 98.62 84 SER A O 1
ATOM 651 N N . GLY A 1 85 ? 3.148 8.136 -3.976 1.00 98.50 85 GLY A N 1
ATOM 652 C CA . GLY A 1 85 ? 3.371 9.273 -3.080 1.00 98.50 85 GLY A CA 1
ATOM 653 C C . GLY A 1 85 ? 2.105 9.940 -2.532 1.00 98.50 85 GLY A C 1
ATOM 654 O O . GLY A 1 85 ? 2.213 10.742 -1.604 1.00 98.50 85 GLY A O 1
ATOM 655 N N . ASN A 1 86 ? 0.916 9.592 -3.030 1.00 98.69 86 ASN A N 1
ATOM 656 C CA . ASN A 1 86 ? -0.344 10.189 -2.578 1.00 98.69 86 ASN A CA 1
ATOM 657 C C . ASN A 1 86 ? -0.982 9.413 -1.413 1.00 98.69 86 ASN A C 1
ATOM 659 O O . ASN A 1 86 ? -0.701 8.244 -1.175 1.00 98.69 86 ASN A O 1
ATOM 663 N N . VAL A 1 87 ? -1.874 10.036 -0.651 1.00 98.75 87 VAL A N 1
ATOM 664 C CA . VAL A 1 87 ? -2.556 9.332 0.446 1.00 98.75 87 VAL A CA 1
ATOM 665 C C . VAL A 1 87 ? -3.645 8.411 -0.115 1.00 98.75 87 VAL A C 1
ATOM 667 O O . VAL A 1 87 ? -4.471 8.847 -0.912 1.00 98.75 87 VAL A O 1
ATOM 670 N N . ALA A 1 88 ? -3.662 7.148 0.316 1.00 98.75 88 ALA A N 1
ATOM 671 C CA . ALA A 1 88 ? -4.821 6.260 0.199 1.00 98.75 88 ALA A CA 1
ATOM 672 C C . ALA A 1 88 ? -5.324 5.901 1.601 1.00 98.75 88 ALA A C 1
ATOM 674 O O . ALA A 1 88 ? -4.512 5.697 2.505 1.00 98.75 88 ALA A O 1
ATOM 675 N N . GLY A 1 89 ? -6.639 5.806 1.785 1.00 98.38 89 GLY A N 1
ATOM 676 C CA . GLY A 1 89 ? -7.274 5.705 3.096 1.00 98.38 89 GLY A CA 1
ATOM 677 C C . GLY A 1 89 ? -7.840 7.044 3.568 1.00 98.38 89 GLY A C 1
ATOM 678 O O . GLY A 1 89 ? -8.262 7.876 2.764 1.00 98.38 89 GLY A O 1
ATOM 679 N N . THR A 1 90 ? -7.851 7.252 4.880 1.00 97.38 90 THR A N 1
ATOM 680 C CA . THR A 1 90 ? -8.358 8.466 5.531 1.00 97.38 90 THR A CA 1
ATOM 681 C C . THR A 1 90 ? -7.430 8.924 6.647 1.00 97.38 90 THR A C 1
ATOM 683 O O . THR A 1 90 ? -6.831 8.105 7.340 1.00 97.38 90 THR A O 1
ATOM 686 N N . VAL A 1 91 ? -7.341 10.234 6.860 1.00 96.69 91 VAL A N 1
ATOM 687 C CA . VAL A 1 91 ? -6.586 10.839 7.965 1.00 96.69 91 VAL A CA 1
ATOM 688 C C . VAL A 1 91 ? -7.561 11.669 8.789 1.00 96.69 91 VAL A C 1
ATOM 690 O O . VAL A 1 91 ? -8.225 12.532 8.234 1.00 96.69 91 VAL A O 1
ATOM 693 N N . GLY A 1 92 ? -7.656 11.407 10.094 1.00 92.75 92 GLY A N 1
ATOM 694 C CA . GLY A 1 92 ? -8.527 12.166 11.006 1.00 92.75 92 GLY A CA 1
ATOM 695 C C . GLY A 1 92 ? -10.003 11.748 11.020 1.00 92.75 92 GLY A C 1
ATOM 696 O O . GLY A 1 92 ? -10.723 12.133 11.932 1.00 92.75 92 GLY A O 1
ATOM 697 N N . GLU A 1 93 ? -10.438 10.894 10.092 1.00 95.94 93 GLU A N 1
ATOM 698 C CA . GLU A 1 93 ? -11.840 10.445 9.987 1.00 95.94 93 GLU A CA 1
ATOM 699 C C . GLU A 1 93 ? -12.179 9.248 10.891 1.00 95.94 93 GLU A C 1
ATOM 701 O O . GLU A 1 93 ? -13.314 8.785 10.932 1.00 95.94 93 GLU A O 1
ATOM 706 N N . SER A 1 94 ? -11.196 8.700 11.613 1.00 95.31 94 SER A N 1
ATOM 707 C CA . SER A 1 94 ? -11.352 7.501 12.454 1.00 95.31 94 SER A CA 1
ATOM 708 C C . SER A 1 94 ? -11.845 6.237 11.724 1.00 95.31 94 SER A C 1
ATOM 710 O O . SER A 1 94 ? -12.301 5.290 12.370 1.00 95.31 94 SER A O 1
ATOM 712 N N . LEU A 1 95 ? -11.719 6.175 10.394 1.00 97.12 95 LEU A N 1
ATOM 713 C CA . LEU A 1 95 ? -12.101 5.013 9.587 1.00 97.12 95 LEU A CA 1
ATOM 714 C C . LEU A 1 95 ? -10.916 4.059 9.388 1.00 97.12 95 LEU A C 1
ATOM 716 O O . LEU A 1 95 ? -9.785 4.469 9.125 1.00 97.12 95 LEU A O 1
ATOM 720 N N . ARG A 1 96 ? -11.176 2.751 9.519 1.00 97.88 96 ARG A N 1
ATOM 721 C CA . ARG A 1 96 ? -10.168 1.692 9.324 1.00 97.88 96 ARG A CA 1
ATOM 722 C C . ARG A 1 96 ? -9.988 1.349 7.847 1.00 97.88 96 ARG A C 1
ATOM 724 O O . ARG A 1 96 ? -10.963 1.235 7.105 1.00 97.88 96 ARG A O 1
ATOM 731 N N . MET A 1 97 ? -8.756 1.041 7.463 1.00 98.62 97 MET A N 1
ATOM 732 C CA . MET A 1 97 ? -8.486 0.231 6.279 1.00 98.62 97 MET A CA 1
ATOM 733 C C . MET A 1 97 ? -8.783 -1.241 6.585 1.00 98.62 97 MET A C 1
ATOM 735 O O . MET A 1 97 ? -8.391 -1.750 7.638 1.00 98.62 97 MET A O 1
ATOM 739 N N . GLU A 1 98 ? -9.441 -1.929 5.655 1.00 98.62 98 GLU A N 1
ATOM 740 C CA . GLU A 1 98 ? -9.759 -3.364 5.753 1.00 98.62 98 GLU A CA 1
ATOM 741 C C . GLU A 1 98 ? -8.989 -4.207 4.726 1.00 98.62 98 GLU A C 1
ATOM 743 O O . GLU A 1 98 ? -8.647 -5.361 4.992 1.00 98.62 98 GLU A O 1
ATOM 748 N N . ALA A 1 99 ? -8.668 -3.620 3.568 1.00 98.75 99 ALA A N 1
ATOM 749 C CA . ALA A 1 99 ? -7.881 -4.263 2.524 1.00 98.75 99 ALA A CA 1
ATOM 750 C C . ALA A 1 99 ? -7.083 -3.258 1.685 1.00 98.75 99 ALA A C 1
ATOM 752 O O . ALA A 1 99 ? -7.350 -2.054 1.683 1.00 98.75 99 ALA A O 1
ATOM 753 N N . ILE A 1 100 ? -6.111 -3.777 0.937 1.00 98.88 100 ILE A N 1
ATOM 754 C CA . ILE A 1 100 ? -5.308 -3.017 -0.018 1.00 98.88 100 ILE A CA 1
ATOM 755 C C . ILE A 1 100 ? -5.035 -3.836 -1.283 1.00 98.88 100 ILE A C 1
ATOM 757 O O . ILE A 1 100 ? -4.904 -5.061 -1.241 1.00 98.88 100 ILE A O 1
ATOM 761 N N . ARG A 1 101 ? -4.930 -3.140 -2.416 1.00 98.94 101 ARG A N 1
ATOM 762 C CA . ARG A 1 101 ? -4.365 -3.646 -3.673 1.00 98.94 101 ARG A CA 1
ATOM 763 C C . ARG A 1 101 ? -3.187 -2.773 -4.070 1.00 98.94 101 ARG A C 1
ATOM 765 O O . ARG A 1 101 ? -3.283 -1.557 -3.939 1.00 98.94 101 ARG A O 1
ATOM 772 N N . ILE A 1 102 ? -2.114 -3.366 -4.583 1.00 98.88 102 ILE A N 1
ATOM 773 C CA . ILE A 1 102 ? -0.896 -2.656 -4.994 1.00 98.88 102 ILE A CA 1
ATOM 774 C C . ILE A 1 102 ? -0.424 -3.236 -6.323 1.00 98.88 102 ILE A C 1
ATOM 776 O O . ILE A 1 102 ? -0.333 -4.453 -6.464 1.00 98.88 102 ILE A O 1
ATOM 780 N N . ARG A 1 103 ? -0.127 -2.391 -7.310 1.00 98.25 103 ARG A N 1
ATOM 781 C CA . ARG A 1 103 ? 0.353 -2.821 -8.629 1.00 98.25 103 ARG A CA 1
ATOM 782 C C . ARG A 1 103 ? 1.472 -1.926 -9.141 1.00 98.25 103 ARG A C 1
ATOM 784 O O . ARG A 1 103 ? 1.519 -0.744 -8.815 1.00 98.25 103 ARG A O 1
ATOM 791 N N . LEU A 1 104 ? 2.318 -2.490 -9.997 1.00 96.62 104 LEU A N 1
ATOM 792 C CA . LEU A 1 104 ? 3.287 -1.740 -10.792 1.00 96.62 104 LEU A CA 1
ATOM 793 C C . LEU A 1 104 ? 2.747 -1.483 -12.202 1.00 96.62 104 LEU A C 1
ATOM 795 O O . LEU A 1 104 ? 2.065 -2.320 -12.798 1.00 96.62 104 LEU A O 1
ATOM 799 N N . ARG A 1 105 ? 3.083 -0.314 -12.737 1.00 94.19 105 ARG A N 1
ATOM 800 C CA . ARG A 1 105 ? 2.813 0.159 -14.096 1.00 94.19 105 ARG A CA 1
ATOM 801 C C . ARG A 1 105 ? 4.090 0.755 -14.695 1.00 94.19 105 ARG A C 1
ATOM 803 O O . ARG A 1 105 ? 5.105 0.909 -14.019 1.00 94.19 105 ARG A O 1
ATOM 810 N N . GLY A 1 106 ? 4.039 1.081 -15.984 1.00 91.25 106 GLY A N 1
ATOM 811 C CA . GLY A 1 106 ? 5.158 1.708 -16.688 1.00 91.25 106 GLY A CA 1
ATOM 812 C C . GLY A 1 106 ? 6.389 0.804 -16.792 1.00 91.25 106 GLY A C 1
ATOM 813 O O . GLY A 1 106 ? 6.276 -0.420 -16.825 1.00 91.25 106 GLY A O 1
ATOM 814 N N . ARG A 1 107 ? 7.574 1.422 -16.846 1.00 89.50 107 ARG A N 1
ATOM 815 C CA . ARG A 1 107 ? 8.844 0.766 -17.217 1.00 89.50 107 ARG A CA 1
ATOM 816 C C . ARG A 1 107 ? 9.270 -0.412 -16.332 1.00 89.50 107 ARG A C 1
ATOM 818 O O . ARG A 1 107 ? 10.030 -1.260 -16.788 1.00 89.50 107 ARG A O 1
ATOM 825 N N . TYR A 1 108 ? 8.803 -0.471 -15.085 1.00 90.75 108 TYR A N 1
ATOM 826 C CA . TYR A 1 108 ? 9.158 -1.545 -14.151 1.00 90.75 108 TYR A CA 1
ATOM 827 C C . TYR A 1 108 ? 8.190 -2.727 -14.183 1.00 90.75 108 TYR A C 1
ATOM 829 O O . TYR A 1 108 ? 8.547 -3.809 -13.721 1.00 90.75 108 TYR A O 1
ATOM 837 N N . ALA A 1 109 ? 6.993 -2.564 -14.756 1.00 91.62 109 ALA A N 1
ATOM 838 C CA . ALA A 1 109 ? 5.968 -3.603 -14.744 1.00 91.62 109 ALA A CA 1
ATOM 839 C C . ALA A 1 109 ? 6.367 -4.861 -15.533 1.00 91.62 109 ALA A C 1
ATOM 841 O O . ALA A 1 109 ? 5.863 -5.940 -15.237 1.00 91.62 109 ALA A O 1
ATOM 842 N N . ASP A 1 110 ? 7.282 -4.763 -16.501 1.00 89.50 110 ASP A N 1
ATOM 843 C CA . ASP A 1 110 ? 7.729 -5.915 -17.299 1.00 89.50 110 ASP A CA 1
ATOM 844 C C . ASP A 1 110 ? 8.861 -6.712 -16.636 1.00 89.50 110 ASP A C 1
ATOM 846 O O . ASP A 1 110 ? 9.016 -7.910 -16.888 1.00 89.50 110 ASP A O 1
ATOM 850 N N . SER A 1 111 ? 9.638 -6.071 -15.762 1.00 90.38 111 SER A N 1
ATOM 851 C CA . SER A 1 111 ? 10.855 -6.630 -15.159 1.00 90.38 111 SER A CA 1
ATOM 852 C C . SER A 1 111 ? 10.728 -6.921 -13.662 1.00 90.38 111 SER A C 1
ATOM 854 O O . SER A 1 111 ? 11.504 -7.728 -13.140 1.00 90.38 111 SER A O 1
ATOM 856 N N . TYR A 1 112 ? 9.731 -6.347 -12.987 1.00 94.25 112 TYR A N 1
ATOM 857 C CA . TYR A 1 112 ? 9.484 -6.511 -11.556 1.00 94.25 112 TYR A CA 1
ATOM 858 C C . TYR A 1 112 ? 8.019 -6.829 -11.257 1.00 94.25 112 TYR A C 1
ATOM 860 O O . TYR A 1 112 ? 7.109 -6.450 -11.995 1.00 94.25 112 TYR A O 1
ATOM 868 N N . ASP A 1 113 ? 7.816 -7.531 -10.150 1.00 95.94 113 ASP A N 1
ATOM 869 C CA . ASP A 1 113 ? 6.534 -7.718 -9.490 1.00 95.94 113 ASP A CA 1
ATOM 870 C C . ASP A 1 113 ? 6.533 -6.976 -8.153 1.00 95.94 113 ASP A C 1
ATOM 872 O O . ASP A 1 113 ? 7.579 -6.810 -7.519 1.00 95.94 113 ASP A O 1
ATOM 876 N N . VAL A 1 114 ? 5.342 -6.584 -7.699 1.00 97.75 114 VAL A N 1
ATOM 877 C CA . VAL A 1 114 ? 5.117 -6.207 -6.303 1.00 97.75 114 VAL A CA 1
ATOM 878 C C . VAL A 1 114 ? 4.379 -7.338 -5.600 1.00 97.75 114 VAL A C 1
ATOM 880 O O . VAL A 1 114 ? 3.286 -7.735 -6.015 1.00 97.75 114 VAL A O 1
ATOM 883 N N . ARG A 1 115 ? 4.976 -7.856 -4.525 1.00 98.25 115 ARG A N 1
ATOM 884 C CA . ARG A 1 115 ? 4.315 -8.770 -3.592 1.00 98.25 115 ARG A CA 1
ATOM 885 C C . ARG A 1 115 ? 4.101 -8.082 -2.259 1.00 98.25 115 ARG A C 1
ATOM 887 O O . ARG A 1 115 ? 4.935 -7.299 -1.807 1.00 98.25 115 ARG A O 1
ATOM 894 N N . TYR A 1 116 ? 2.980 -8.366 -1.625 1.00 98.81 116 TYR A N 1
ATOM 895 C CA . TYR A 1 116 ? 2.629 -7.741 -0.359 1.00 98.81 116 TYR A CA 1
ATOM 896 C C . TYR A 1 116 ? 1.758 -8.659 0.476 1.00 98.81 116 TYR A C 1
ATOM 898 O O . TYR A 1 116 ? 1.099 -9.567 -0.024 1.00 98.81 116 TYR A O 1
ATOM 906 N N . ARG A 1 117 ? 1.776 -8.414 1.779 1.00 98.81 117 ARG A N 1
ATOM 907 C CA . ARG A 1 117 ? 0.880 -9.045 2.742 1.00 98.81 117 ARG A CA 1
ATOM 908 C C . ARG A 1 117 ? 0.509 -8.043 3.817 1.00 98.81 117 ARG A C 1
ATOM 910 O O . ARG A 1 117 ? 1.193 -7.037 4.015 1.00 98.81 117 ARG A O 1
ATOM 917 N N . VAL A 1 118 ? -0.568 -8.342 4.523 1.00 98.69 118 VAL A N 1
ATOM 918 C CA . VAL A 1 118 ? -1.085 -7.502 5.600 1.00 98.69 118 VAL A CA 1
ATOM 919 C C . VAL A 1 118 ? -1.284 -8.320 6.865 1.00 98.69 118 VAL A C 1
ATOM 921 O O . VAL A 1 118 ? -1.521 -9.529 6.809 1.00 98.69 118 VAL A O 1
ATOM 924 N N . TYR A 1 119 ? -1.180 -7.649 8.004 1.00 98.38 119 TYR A N 1
ATOM 925 C CA . TYR A 1 119 ? -1.602 -8.183 9.287 1.00 98.38 119 TYR A CA 1
ATOM 926 C C . TYR A 1 119 ? -3.047 -7.755 9.529 1.00 98.38 119 TYR A C 1
ATOM 928 O O . TYR A 1 119 ? -3.334 -6.557 9.590 1.00 98.38 119 TYR A O 1
ATOM 936 N N . VAL A 1 120 ? -3.948 -8.725 9.646 1.00 97.25 120 VAL A N 1
ATOM 937 C CA . VAL A 1 120 ? -5.375 -8.502 9.887 1.00 97.25 120 VAL A CA 1
ATOM 938 C C . VAL A 1 120 ? -5.684 -8.804 11.345 1.00 97.25 120 VAL A C 1
ATOM 940 O O . VAL A 1 120 ? -5.216 -9.804 11.896 1.00 97.25 120 VAL A O 1
ATOM 943 N N . LYS A 1 121 ? -6.496 -7.948 11.967 1.00 94.50 121 LYS A N 1
ATOM 944 C CA . LYS A 1 121 ? -6.985 -8.150 13.333 1.00 94.50 121 LYS A CA 1
ATOM 945 C C . LYS A 1 121 ? -7.498 -9.580 13.537 1.00 94.50 121 LYS A C 1
ATOM 947 O O . LYS A 1 121 ? -8.232 -10.100 12.700 1.00 94.50 121 LYS A O 1
ATOM 952 N N . ASP A 1 122 ? -7.105 -10.189 14.654 1.00 91.31 122 ASP A N 1
ATOM 953 C CA . ASP A 1 122 ? -7.492 -11.538 15.103 1.00 91.31 122 ASP A CA 1
ATOM 954 C C . ASP A 1 122 ? -7.075 -12.692 14.160 1.00 91.31 122 ASP A C 1
ATOM 956 O O . ASP A 1 122 ? -7.157 -13.853 14.544 1.00 91.31 122 ASP A O 1
ATOM 960 N N . SER A 1 123 ? -6.578 -12.393 12.954 1.00 93.56 123 SER A N 1
ATOM 961 C CA . SER A 1 123 ? -6.143 -13.373 11.944 1.00 93.56 123 SER A CA 1
ATOM 962 C C . SER A 1 123 ? -4.626 -13.406 11.746 1.00 93.56 123 SER A C 1
ATOM 964 O O . SER A 1 123 ? -4.091 -14.364 11.193 1.00 93.56 123 SER A O 1
ATOM 966 N N . GLY A 1 124 ? -3.917 -12.362 12.177 1.00 95.94 124 GLY A N 1
ATOM 967 C CA . GLY A 1 124 ? -2.475 -12.255 12.014 1.00 95.94 124 GLY A CA 1
ATOM 968 C C . GLY A 1 124 ? -2.039 -11.929 10.585 1.00 95.94 124 GLY A C 1
ATOM 969 O O . GLY A 1 124 ? -2.787 -11.347 9.796 1.00 95.94 124 GLY A O 1
ATOM 970 N N . TRP A 1 125 ? -0.795 -12.285 10.258 1.00 97.69 125 TRP A N 1
ATOM 971 C CA . TRP A 1 125 ? -0.257 -12.139 8.906 1.00 97.69 125 TRP A CA 1
ATOM 972 C C . TRP A 1 125 ? -0.978 -13.060 7.926 1.00 97.69 125 TRP A C 1
ATOM 974 O O . TRP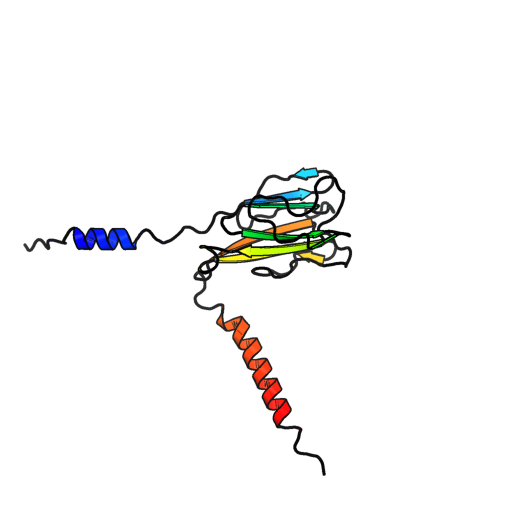 A 1 125 ? -0.941 -14.281 8.067 1.00 97.69 125 TRP A O 1
ATOM 984 N N . GLN A 1 126 ? -1.555 -12.472 6.884 1.00 96.94 126 GLN A N 1
ATOM 985 C CA . GLN A 1 126 ? -2.066 -13.225 5.746 1.00 96.94 126 GLN A CA 1
ATOM 986 C C . GLN A 1 126 ? -0.938 -13.634 4.783 1.00 96.94 126 GLN A C 1
ATOM 988 O O . GLN A 1 126 ? 0.206 -13.172 4.881 1.00 96.94 126 GLN A O 1
ATOM 993 N N . GLY A 1 127 ? -1.272 -14.527 3.848 1.00 96.69 127 GLY A N 1
ATOM 994 C CA . GLY A 1 127 ? -0.373 -14.942 2.774 1.00 96.69 127 GLY A CA 1
ATOM 995 C C . GLY A 1 127 ? 0.040 -13.780 1.866 1.00 96.69 127 GLY A C 1
ATOM 996 O O . GLY A 1 127 ? -0.630 -12.750 1.794 1.00 96.69 127 GLY A O 1
ATOM 997 N N . TRP A 1 128 ? 1.163 -13.957 1.173 1.00 98.19 128 TRP A N 1
ATOM 998 C CA . TRP A 1 128 ? 1.617 -13.015 0.154 1.00 98.19 128 TRP A CA 1
ATOM 999 C C . TRP A 1 128 ? 0.699 -13.059 -1.062 1.00 98.19 128 TRP A C 1
ATOM 1001 O O . TRP A 1 128 ? 0.441 -14.134 -1.600 1.00 98.1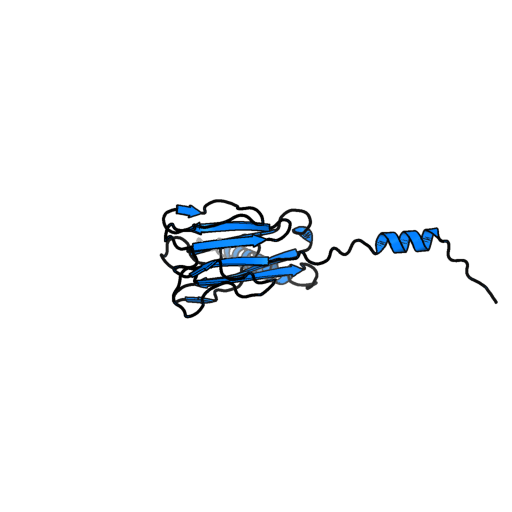9 128 TRP A O 1
ATOM 1011 N N . VAL A 1 129 ? 0.283 -11.886 -1.514 1.00 98.38 129 VAL A N 1
ATOM 1012 C CA . VAL A 1 129 ? -0.440 -11.682 -2.767 1.00 98.38 129 VAL A CA 1
ATOM 1013 C C . VAL A 1 129 ? 0.394 -10.817 -3.702 1.00 98.38 129 VAL A C 1
ATOM 1015 O O . VAL A 1 129 ? 1.375 -10.192 -3.282 1.00 98.38 129 VAL A O 1
ATOM 1018 N N . TRP A 1 130 ? 0.017 -10.790 -4.974 1.00 98.00 130 TRP A N 1
ATOM 1019 C CA . TRP A 1 130 ? 0.821 -10.186 -6.030 1.00 98.00 130 TRP A CA 1
ATOM 1020 C C . TRP A 1 130 ? -0.005 -9.213 -6.864 1.00 98.00 130 TRP A C 1
ATOM 1022 O O . TRP A 1 130 ? -1.187 -9.426 -7.097 1.00 98.00 130 TRP A O 1
ATOM 1032 N N . ASN A 1 131 ? 0.631 -8.146 -7.349 1.00 97.50 131 ASN A N 1
ATOM 1033 C CA . ASN A 1 131 ? 0.151 -7.304 -8.454 1.00 97.50 131 ASN A CA 1
ATOM 1034 C C . ASN A 1 131 ? -1.378 -7.104 -8.555 1.00 97.50 131 ASN A C 1
ATOM 1036 O O . ASN A 1 131 ? -2.039 -7.587 -9.475 1.00 97.50 131 ASN A O 1
ATOM 1040 N N . GLY A 1 132 ? -1.943 -6.312 -7.655 1.00 98.00 132 GLY A N 1
ATOM 1041 C CA . GLY A 1 132 ? -3.337 -5.885 -7.705 1.00 98.00 132 GLY A CA 1
ATOM 1042 C C . GLY A 1 132 ? -4.333 -6.871 -7.097 1.00 98.00 132 GLY A C 1
ATOM 1043 O O . GLY A 1 132 ? -5.515 -6.530 -7.008 1.00 98.00 132 GLY A O 1
ATOM 1044 N N . GLU A 1 133 ? -3.883 -8.037 -6.634 1.00 98.62 133 GLU A N 1
ATOM 1045 C CA . GLU A 1 133 ? -4.679 -8.946 -5.807 1.00 98.62 133 GLU A CA 1
ATOM 1046 C C . GLU A 1 133 ? -5.083 -8.308 -4.466 1.00 98.62 133 GLU A C 1
ATOM 1048 O O . GLU A 1 133 ? -4.485 -7.347 -3.982 1.00 98.62 133 GLU A O 1
ATOM 1053 N N . VAL A 1 134 ? -6.144 -8.809 -3.840 1.00 98.62 134 VAL A N 1
ATOM 1054 C CA . VAL A 1 134 ? -6.617 -8.266 -2.558 1.00 98.62 134 VAL A CA 1
ATOM 1055 C C . VAL A 1 134 ? -5.779 -8.841 -1.418 1.00 98.62 134 VAL A C 1
ATOM 1057 O O . VAL A 1 134 ? -5.761 -10.052 -1.236 1.00 98.62 134 VAL A O 1
ATOM 1060 N N . ALA A 1 135 ? -5.155 -7.977 -0.615 1.00 98.62 135 ALA A N 1
ATOM 1061 C CA . ALA A 1 135 ? -4.646 -8.329 0.710 1.00 98.62 135 ALA A CA 1
ATOM 1062 C C . ALA A 1 135 ? -5.585 -7.756 1.779 1.00 98.62 135 ALA A C 1
ATOM 1064 O O . ALA A 1 135 ? -5.890 -6.563 1.734 1.00 98.62 135 ALA A O 1
ATOM 1065 N N . GLY A 1 136 ? -6.016 -8.568 2.744 1.00 98.06 136 GLY A N 1
ATOM 1066 C CA . GLY A 1 136 ? -6.971 -8.179 3.783 1.00 98.06 136 GLY A CA 1
ATOM 1067 C C . GLY A 1 136 ? -8.370 -8.741 3.544 1.00 98.06 136 GLY A C 1
ATOM 1068 O O . GLY A 1 136 ? -8.542 -9.775 2.901 1.00 98.06 136 GLY A O 1
ATOM 1069 N N . THR A 1 137 ? -9.382 -8.063 4.079 1.00 96.19 137 THR A N 1
ATOM 1070 C CA . THR A 1 137 ? -10.790 -8.451 3.910 1.00 96.19 137 THR A CA 1
ATOM 1071 C C . THR A 1 137 ? -11.629 -7.256 3.485 1.00 96.19 137 THR A C 1
ATOM 1073 O O . THR A 1 137 ? -11.262 -6.113 3.725 1.00 96.19 137 THR A O 1
ATOM 1076 N N . THR A 1 138 ? -12.763 -7.502 2.841 1.00 95.56 138 THR A N 1
ATOM 1077 C CA . THR A 1 138 ? -13.686 -6.439 2.423 1.00 95.56 138 THR A CA 1
ATOM 1078 C C . THR A 1 138 ? -15.039 -6.659 3.076 1.00 95.56 138 THR A C 1
ATOM 1080 O O . THR A 1 138 ? -15.638 -7.715 2.869 1.00 95.56 138 THR A O 1
ATOM 1083 N N . GLY A 1 139 ? -15.519 -5.692 3.863 1.00 91.12 139 GLY A N 1
ATOM 1084 C CA . GLY A 1 139 ? -16.864 -5.728 4.448 1.00 91.12 139 GLY A CA 1
ATOM 1085 C C . GLY A 1 139 ? -17.029 -6.690 5.630 1.00 91.12 139 GLY A C 1
ATOM 1086 O O . GLY A 1 139 ? -18.147 -6.910 6.082 1.00 91.12 139 GLY A O 1
ATOM 1087 N N . GLN A 1 140 ? -15.935 -7.259 6.144 1.00 93.31 140 GLN A N 1
ATOM 1088 C CA . GLN A 1 140 ? -15.958 -8.172 7.297 1.00 93.31 140 GLN A CA 1
ATOM 1089 C C . GLN A 1 140 ? -15.697 -7.462 8.632 1.00 93.31 140 GLN A C 1
ATOM 1091 O O . GLN A 1 140 ? -15.676 -8.102 9.680 1.00 93.31 140 GLN A O 1
ATOM 1096 N N . GLY A 1 141 ? -15.451 -6.148 8.623 1.00 92.25 141 GLY A N 1
ATOM 1097 C CA . GLY A 1 141 ? -15.153 -5.399 9.843 1.00 92.25 141 GLY A CA 1
ATOM 1098 C C . GLY A 1 141 ? -13.752 -5.633 10.414 1.00 92.25 141 GLY A C 1
ATOM 1099 O O . GLY A 1 141 ? -13.432 -5.120 11.488 1.00 92.25 141 GLY A O 1
ATOM 1100 N N . LEU A 1 142 ? -12.899 -6.387 9.715 1.00 94.62 142 LEU A N 1
ATOM 1101 C CA . LEU A 1 142 ? -11.544 -6.690 10.161 1.00 94.62 142 LEU A CA 1
ATOM 1102 C C . LEU A 1 142 ? -10.564 -5.632 9.645 1.00 94.62 142 LEU A C 1
ATOM 1104 O O . LEU A 1 142 ? -10.310 -5.515 8.447 1.00 94.62 142 LEU A O 1
ATOM 1108 N N . ARG A 1 143 ? -10.007 -4.857 10.580 1.00 96.50 143 ARG A N 1
ATOM 1109 C CA . ARG A 1 143 ? -8.990 -3.831 10.308 1.00 96.50 143 ARG A CA 1
ATOM 1110 C C . ARG A 1 143 ? -7.644 -4.449 9.917 1.00 96.50 143 ARG A C 1
ATOM 1112 O O . ARG A 1 143 ? -7.252 -5.496 10.441 1.00 96.50 143 ARG A O 1
ATOM 1119 N N . LEU A 1 144 ? -6.897 -3.718 9.098 1.00 98.19 144 LEU A N 1
ATOM 1120 C CA . LEU A 1 144 ? -5.457 -3.902 8.948 1.00 98.19 144 LEU A CA 1
ATOM 1121 C C . LEU A 1 144 ? -4.721 -3.282 10.144 1.00 98.19 144 LEU A C 1
ATOM 1123 O O . LEU A 1 144 ? -5.116 -2.219 10.621 1.00 98.19 144 LEU A O 1
ATOM 1127 N N . GLU A 1 145 ? -3.635 -3.907 10.598 1.00 98.38 145 GLU A N 1
ATOM 1128 C CA . GLU A 1 145 ? -2.743 -3.373 11.651 1.00 98.38 145 GLU A CA 1
ATOM 1129 C C . GLU A 1 145 ? -1.301 -3.161 11.157 1.00 98.38 145 GLU A C 1
ATOM 1131 O O . GLU A 1 145 ? -0.547 -2.368 11.726 1.00 98.38 145 GLU A O 1
ATOM 1136 N N . ALA A 1 146 ? -0.908 -3.855 10.085 1.00 98.50 146 ALA A N 1
ATOM 1137 C CA . ALA A 1 146 ? 0.387 -3.685 9.436 1.00 98.50 146 ALA A CA 1
ATOM 1138 C C . ALA A 1 146 ? 0.364 -4.127 7.970 1.00 98.50 146 ALA A C 1
ATOM 1140 O O . ALA A 1 146 ? -0.498 -4.900 7.547 1.00 98.50 146 ALA A O 1
ATOM 1141 N N . VAL A 1 147 ? 1.354 -3.665 7.213 1.00 98.81 147 VAL A N 1
ATOM 1142 C CA . VAL A 1 147 ? 1.616 -4.047 5.825 1.00 98.81 147 VAL A CA 1
ATOM 1143 C C . VAL A 1 147 ? 3.113 -4.279 5.623 1.00 98.81 147 VAL A C 1
ATOM 1145 O O . VAL A 1 147 ? 3.950 -3.616 6.241 1.00 98.81 147 VAL A O 1
ATOM 1148 N N . GLN A 1 148 ? 3.440 -5.228 4.752 1.00 98.81 148 GLN A N 1
ATOM 1149 C CA . GLN A 1 148 ? 4.792 -5.478 4.264 1.00 98.81 148 GLN A CA 1
ATOM 1150 C C . GLN A 1 148 ? 4.744 -5.575 2.740 1.00 98.81 148 GLN A C 1
ATOM 1152 O O . GLN A 1 148 ? 3.910 -6.301 2.194 1.00 98.81 148 GLN A O 1
ATOM 1157 N N . ILE A 1 149 ? 5.616 -4.824 2.067 1.00 98.81 149 ILE A N 1
ATOM 1158 C CA . ILE A 1 149 ? 5.629 -4.656 0.610 1.00 98.81 149 ILE A CA 1
ATOM 1159 C C . ILE A 1 149 ? 7.039 -4.912 0.092 1.00 98.81 149 ILE A C 1
ATOM 1161 O O . ILE A 1 149 ? 8.010 -4.362 0.619 1.00 98.81 149 ILE A O 1
ATOM 1165 N N . GLU A 1 150 ? 7.137 -5.724 -0.956 1.00 98.12 150 GLU A N 1
ATOM 1166 C CA . GLU A 1 150 ? 8.388 -6.053 -1.623 1.00 98.12 150 GLU A CA 1
ATOM 1167 C C . GLU A 1 150 ? 8.271 -5.917 -3.140 1.00 98.12 150 GLU A C 1
ATOM 1169 O O . GLU A 1 150 ? 7.384 -6.489 -3.775 1.00 98.12 150 GLU A O 1
ATOM 1174 N N . ILE A 1 151 ? 9.226 -5.201 -3.718 1.00 96.25 151 ILE A N 1
ATOM 1175 C CA . ILE A 1 151 ? 9.566 -5.243 -5.131 1.00 96.25 151 ILE A CA 1
ATOM 1176 C C . ILE A 1 151 ? 10.515 -6.420 -5.338 1.00 96.25 151 ILE A C 1
ATOM 1178 O O . ILE A 1 151 ? 11.573 -6.508 -4.708 1.00 96.25 151 ILE A O 1
ATOM 1182 N N . VAL A 1 152 ? 10.160 -7.313 -6.255 1.00 94.38 152 VAL A N 1
ATOM 1183 C CA . VAL A 1 152 ? 10.972 -8.481 -6.605 1.00 94.38 152 VAL A CA 1
ATOM 1184 C C . VAL A 1 152 ? 11.147 -8.556 -8.112 1.00 94.38 152 VAL A C 1
ATOM 1186 O O . VAL A 1 152 ? 10.234 -8.242 -8.872 1.00 94.38 152 VAL A O 1
ATOM 1189 N N . SER A 1 153 ? 12.335 -8.931 -8.584 1.00 91.75 153 SE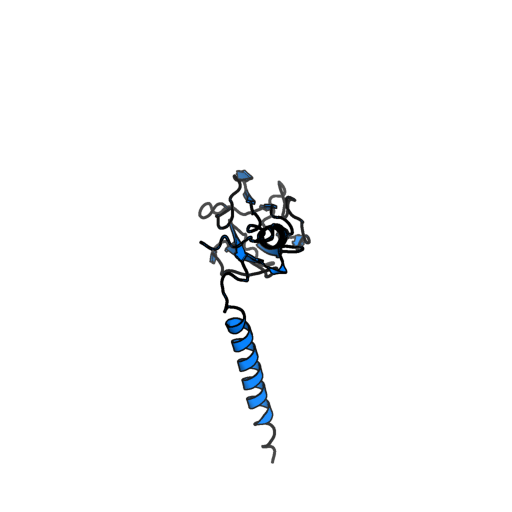R A N 1
ATOM 1190 C CA . SER A 1 153 ? 12.557 -9.033 -10.026 1.00 91.75 153 SER A CA 1
ATOM 1191 C C . SER A 1 153 ? 11.891 -10.288 -10.580 1.00 91.75 153 SER A C 1
ATOM 1193 O O . SER A 1 153 ? 12.084 -11.387 -10.061 1.00 91.75 153 SER A O 1
ATOM 1195 N N . LYS A 1 154 ? 11.188 -10.149 -11.705 1.00 86.62 154 LYS A N 1
ATOM 1196 C CA . LYS A 1 154 ? 10.587 -11.273 -12.444 1.00 86.62 154 LYS A CA 1
ATOM 1197 C C . LYS A 1 154 ? 11.626 -12.294 -12.900 1.00 86.62 154 LYS A C 1
ATOM 1199 O O . LYS A 1 154 ? 11.322 -13.470 -13.067 1.00 86.62 154 LYS A O 1
ATOM 1204 N N . ASN A 1 155 ? 12.860 -11.831 -13.088 1.00 71.56 155 ASN A N 1
ATOM 1205 C CA . ASN A 1 155 ? 13.961 -12.606 -13.649 1.00 71.56 155 ASN A CA 1
ATOM 1206 C C . ASN A 1 155 ? 14.940 -13.156 -12.598 1.00 71.56 155 ASN A C 1
ATOM 1208 O O . ASN A 1 155 ? 15.852 -13.890 -12.974 1.00 71.56 155 ASN A O 1
ATOM 1212 N N . SER A 1 156 ? 14.755 -12.873 -11.299 1.00 56.56 156 SER A N 1
ATOM 1213 C CA . SER A 1 156 ? 15.518 -13.556 -10.232 1.00 56.56 156 SER A CA 1
ATOM 1214 C C . SER A 1 156 ? 15.093 -15.016 -10.031 1.00 56.56 156 SER A C 1
ATOM 1216 O O . SER A 1 156 ? 15.771 -15.760 -9.330 1.00 56.56 156 SER A O 1
ATOM 1218 N N . GLY A 1 157 ? 14.033 -15.455 -10.717 1.00 46.00 157 GLY A N 1
ATOM 1219 C CA . GLY A 1 157 ? 13.668 -16.855 -10.878 1.00 46.00 157 GLY A CA 1
ATOM 1220 C C . GLY A 1 157 ? 13.335 -17.174 -12.333 1.00 46.00 157 GLY A C 1
ATOM 1221 O O . GLY A 1 157 ? 12.167 -17.180 -12.718 1.00 46.00 157 GLY A O 1
ATOM 1222 N N . ARG A 1 158 ? 14.341 -17.526 -13.146 1.00 42.09 158 ARG A N 1
ATOM 1223 C CA . ARG A 1 158 ? 14.089 -18.497 -14.224 1.00 42.09 158 ARG A CA 1
ATOM 1224 C C . ARG A 1 158 ? 13.468 -19.725 -13.533 1.00 42.09 158 ARG A C 1
ATOM 1226 O O . ARG A 1 158 ? 14.167 -20.395 -12.783 1.00 42.09 158 ARG A O 1
ATOM 1233 N N . HIS A 1 159 ? 12.162 -19.926 -13.746 1.00 44.28 159 HIS A N 1
ATOM 1234 C CA . HIS A 1 159 ? 11.217 -20.850 -13.083 1.00 44.28 159 HIS A CA 1
ATOM 1235 C C . HIS A 1 159 ? 10.460 -20.335 -11.841 1.00 44.28 159 HIS A C 1
ATOM 1237 O O . HIS A 1 159 ? 10.656 -20.824 -10.732 1.00 44.28 159 HIS A O 1
ATOM 1243 N N . ASN A 1 160 ? 9.471 -19.452 -12.037 1.00 47.28 160 ASN A N 1
ATOM 1244 C CA . ASN A 1 160 ? 8.235 -19.519 -11.231 1.00 47.28 160 ASN A CA 1
ATOM 1245 C C . ASN A 1 160 ? 6.949 -19.088 -11.972 1.00 47.28 160 ASN A C 1
ATOM 1247 O O . ASN A 1 160 ? 5.949 -18.785 -11.330 1.00 47.28 160 ASN A O 1
ATOM 1251 N N . ARG A 1 161 ? 6.946 -19.061 -13.316 1.00 47.31 161 ARG A N 1
ATOM 1252 C CA . ARG A 1 161 ? 5.688 -19.001 -14.095 1.00 47.31 161 ARG A CA 1
ATOM 1253 C C . ARG A 1 161 ? 5.113 -20.394 -14.358 1.00 47.31 161 ARG A C 1
ATOM 1255 O O . ARG A 1 161 ? 3.902 -20.561 -14.370 1.00 47.31 161 ARG A O 1
ATOM 1262 N N . ASP A 1 162 ? 5.971 -21.411 -14.419 1.00 51.53 162 ASP A N 1
ATOM 1263 C CA . ASP A 1 162 ? 5.547 -22.784 -14.718 1.00 51.53 162 ASP A CA 1
ATOM 1264 C C . ASP A 1 162 ? 4.787 -23.461 -13.564 1.00 51.53 162 ASP A C 1
ATOM 1266 O O . ASP A 1 162 ? 4.090 -24.441 -13.801 1.00 51.53 162 ASP A O 1
ATOM 1270 N N . ARG A 1 163 ? 4.904 -22.978 -12.315 1.00 48.00 163 ARG A N 1
ATOM 1271 C CA . ARG A 1 163 ? 4.212 -23.599 -11.169 1.00 48.00 163 ARG A CA 1
ATOM 1272 C C . ARG A 1 163 ? 2.736 -23.214 -11.060 1.00 48.00 163 ARG A C 1
ATOM 1274 O O . ARG A 1 163 ? 1.948 -24.062 -10.679 1.00 48.00 163 ARG A O 1
ATOM 1281 N N . TYR A 1 164 ? 2.352 -21.988 -11.418 1.00 48.75 164 TYR A N 1
ATOM 1282 C CA . TYR A 1 164 ? 0.954 -21.551 -11.289 1.00 48.75 164 TYR A CA 1
ATOM 1283 C C . TYR A 1 164 ? 0.090 -21.919 -12.498 1.00 48.75 164 TYR A C 1
ATOM 1285 O O . TYR A 1 164 ? -1.082 -22.248 -12.326 1.00 48.75 164 TYR A O 1
ATOM 1293 N N . ASP A 1 165 ? 0.659 -21.924 -13.707 1.00 52.12 165 ASP A N 1
ATOM 1294 C CA . ASP A 1 165 ? -0.087 -22.346 -14.895 1.00 52.12 165 ASP A CA 1
ATOM 1295 C C . ASP A 1 165 ? -0.216 -23.872 -14.987 1.00 52.12 165 ASP A C 1
ATOM 1297 O O . ASP A 1 165 ? -1.257 -24.354 -15.428 1.00 52.12 165 ASP A O 1
ATOM 1301 N N . ARG A 1 166 ? 0.769 -24.660 -14.521 1.00 49.72 166 ARG A N 1
ATOM 1302 C CA . ARG A 1 166 ? 0.682 -26.131 -14.588 1.00 49.72 166 ARG A CA 1
ATOM 1303 C C . ARG A 1 166 ? -0.483 -26.681 -13.754 1.00 49.72 166 ARG A C 1
ATOM 1305 O O . ARG A 1 166 ? -1.237 -27.501 -14.264 1.00 49.72 166 ARG A O 1
ATOM 1312 N N . ASP A 1 167 ? -0.706 -26.159 -12.548 1.00 54.41 167 ASP A N 1
ATOM 1313 C CA . ASP A 1 167 ? -1.808 -26.614 -11.686 1.00 54.41 167 ASP A CA 1
ATOM 1314 C C . ASP A 1 167 ? -3.194 -26.255 -12.257 1.00 54.41 167 ASP A C 1
ATOM 1316 O O . ASP A 1 167 ? -4.165 -26.989 -12.063 1.00 54.41 167 ASP A O 1
ATOM 1320 N N . ARG A 1 168 ? -3.296 -25.146 -13.004 1.00 54.41 168 ARG A N 1
ATOM 1321 C CA . ARG A 1 168 ? -4.534 -24.735 -13.687 1.00 54.41 168 ARG A CA 1
ATOM 1322 C C . ARG A 1 168 ? -4.787 -25.560 -14.952 1.00 54.41 168 ARG A C 1
ATOM 1324 O O . ARG A 1 168 ? -5.899 -26.044 -15.143 1.00 54.41 168 ARG A O 1
ATOM 1331 N N . TYR A 1 169 ? -3.751 -25.782 -15.763 1.00 51.66 169 TYR A N 1
ATOM 1332 C CA . TYR A 1 169 ? -3.835 -26.607 -16.972 1.00 51.66 169 TYR A CA 1
ATOM 1333 C C . TYR A 1 169 ? -4.149 -28.077 -16.665 1.00 51.66 169 TYR A C 1
ATOM 1335 O O . TYR A 1 169 ? -4.942 -28.689 -17.382 1.00 51.66 169 TYR A O 1
ATOM 1343 N N . ASP A 1 170 ? -3.567 -28.650 -15.607 1.00 57.44 170 ASP A N 1
ATOM 1344 C CA . ASP A 1 170 ? -3.827 -30.045 -15.242 1.00 57.44 170 ASP A CA 1
ATOM 1345 C C . ASP A 1 170 ? -5.235 -30.237 -14.660 1.00 57.44 170 ASP A C 1
ATOM 1347 O O . ASP A 1 170 ? -5.879 -31.244 -14.963 1.00 57.44 170 ASP A O 1
ATOM 1351 N N . ARG A 1 171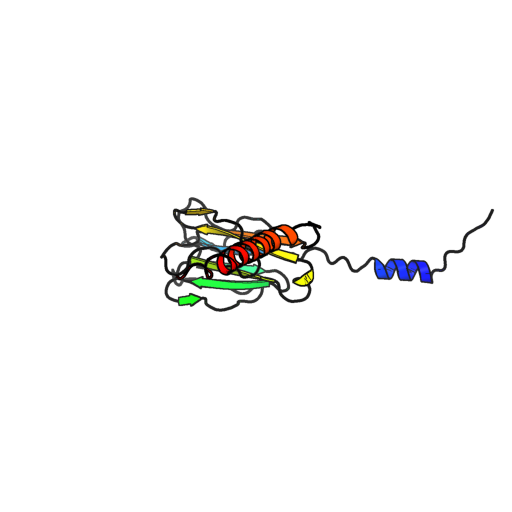 ? -5.768 -29.258 -13.912 1.00 55.78 171 ARG A N 1
ATOM 1352 C CA . ARG A 1 171 ? -7.154 -29.298 -13.416 1.00 55.78 171 ARG A CA 1
ATOM 1353 C C . ARG A 1 171 ? -8.168 -29.234 -14.559 1.00 55.78 171 ARG A C 1
ATOM 1355 O O . ARG A 1 171 ? -9.036 -30.099 -14.637 1.00 55.78 171 ARG A O 1
ATOM 1362 N N . ASP A 1 172 ? -8.002 -28.298 -15.494 1.00 64.44 172 ASP A N 1
ATOM 1363 C CA . ASP A 1 172 ? -8.902 -28.163 -16.648 1.00 64.44 172 ASP A CA 1
ATOM 1364 C C . ASP A 1 172 ? -8.855 -29.402 -17.561 1.00 64.44 172 ASP A C 1
ATOM 1366 O O . ASP A 1 172 ? -9.867 -29.805 -18.142 1.00 64.44 172 ASP A O 1
ATOM 1370 N N . ARG A 1 173 ? -7.688 -30.053 -17.672 1.00 62.22 173 ARG A N 1
ATOM 1371 C CA . ARG A 1 173 ? -7.538 -31.309 -18.417 1.00 62.22 173 ARG A CA 1
ATOM 1372 C C . ARG A 1 173 ? -8.188 -32.490 -17.696 1.00 62.22 173 ARG A C 1
ATOM 1374 O O . ARG A 1 173 ? -8.774 -33.337 -18.369 1.00 62.22 173 ARG A O 1
ATOM 1381 N N . TYR A 1 174 ? -8.100 -32.553 -16.367 1.00 53.00 174 TYR A N 1
ATOM 1382 C CA . TYR A 1 174 ? -8.741 -33.596 -15.563 1.00 53.00 174 TYR A CA 1
ATOM 1383 C C . TYR A 1 174 ? -10.270 -33.466 -15.588 1.00 53.00 174 TYR A C 1
ATOM 1385 O O . TYR A 1 174 ? -10.972 -34.456 -15.797 1.00 53.00 174 TYR A O 1
ATOM 1393 N N . ASP A 1 175 ? -10.784 -32.240 -15.475 1.00 63.31 175 ASP A N 1
ATOM 1394 C CA . ASP A 1 175 ? -12.219 -31.954 -15.539 1.00 63.31 175 ASP A CA 1
ATOM 1395 C C . ASP A 1 175 ? -12.787 -32.213 -16.942 1.00 63.31 175 ASP A C 1
ATOM 1397 O O . ASP A 1 175 ? -13.875 -32.778 -17.067 1.00 63.31 175 ASP A O 1
ATOM 1401 N N . ARG A 1 176 ? -12.025 -31.916 -18.008 1.00 62.38 176 ARG A N 1
ATOM 1402 C CA . ARG A 1 176 ? -12.389 -32.297 -19.385 1.00 62.38 176 ARG A CA 1
ATOM 1403 C C . ARG A 1 176 ? -12.418 -33.820 -19.568 1.00 62.38 176 ARG A C 1
ATOM 1405 O O . ARG A 1 176 ? -13.405 -34.347 -20.064 1.00 62.38 176 ARG A O 1
ATOM 1412 N N . TYR A 1 177 ? -11.404 -34.540 -19.079 1.00 58.97 177 TYR A N 1
ATOM 1413 C CA . TYR A 1 177 ? -11.375 -36.011 -19.133 1.00 58.97 177 TYR A CA 1
ATOM 1414 C C . TYR A 1 177 ? -12.524 -36.679 -18.367 1.00 58.97 177 TYR A C 1
ATOM 1416 O O . TYR A 1 177 ? -12.936 -37.784 -18.721 1.00 58.97 177 TYR A O 1
ATOM 1424 N N . ARG A 1 178 ? -13.014 -36.047 -17.293 1.00 55.69 178 ARG A N 1
ATOM 1425 C CA . ARG A 1 178 ? -14.143 -36.548 -16.505 1.00 55.69 178 ARG A CA 1
ATOM 1426 C C . ARG A 1 178 ? -15.482 -36.280 -17.191 1.00 55.69 178 ARG A C 1
ATOM 1428 O O . ARG A 1 178 ? -16.369 -37.117 -17.079 1.00 55.69 178 ARG A O 1
ATOM 1435 N N . ARG A 1 179 ? -15.633 -35.152 -17.889 1.00 58.38 179 ARG A N 1
ATOM 1436 C CA . ARG A 1 179 ? -16.875 -34.800 -18.594 1.00 58.38 179 ARG A CA 1
ATOM 1437 C C . ARG A 1 179 ? -17.142 -35.736 -19.769 1.00 58.38 179 ARG A C 1
ATOM 1439 O O . ARG A 1 179 ? -18.225 -36.288 -19.871 1.00 58.38 179 ARG A O 1
ATOM 1446 N N . ASP A 1 180 ? -16.107 -36.026 -20.550 1.00 63.66 180 ASP A N 1
ATOM 1447 C CA . ASP A 1 180 ? -16.243 -36.804 -21.786 1.00 63.66 180 ASP A CA 1
ATOM 1448 C C . ASP A 1 180 ? -16.471 -38.314 -21.554 1.00 63.66 180 ASP A C 1
ATOM 1450 O O . ASP A 1 180 ? -16.648 -39.062 -22.511 1.00 63.66 180 ASP A O 1
ATOM 1454 N N . ARG A 1 181 ? -16.436 -38.799 -20.301 1.00 54.47 181 ARG A N 1
ATOM 1455 C CA . ARG A 1 181 ? -16.541 -40.236 -19.978 1.00 54.47 181 ARG A CA 1
ATOM 1456 C C . ARG A 1 181 ? -17.803 -40.632 -19.199 1.00 54.47 181 ARG A C 1
ATOM 1458 O O . ARG A 1 181 ? -17.913 -41.792 -18.814 1.00 54.47 181 ARG A O 1
ATOM 1465 N N . TYR A 1 182 ? -18.723 -39.700 -18.949 1.00 52.12 182 TYR A N 1
ATOM 1466 C CA . TYR A 1 182 ? -19.968 -39.978 -18.214 1.00 52.12 182 TYR A CA 1
ATOM 1467 C C . TYR A 1 182 ? -21.254 -39.680 -18.997 1.00 52.12 182 TYR A C 1
ATOM 1469 O O . TYR A 1 182 ? -22.331 -39.902 -18.455 1.00 52.12 182 TYR A O 1
ATOM 1477 N N . ASP A 1 183 ? -21.153 -39.281 -20.266 1.00 53.03 183 ASP A N 1
ATOM 1478 C CA . ASP A 1 183 ? -22.315 -38.999 -21.123 1.00 53.03 183 ASP A CA 1
ATOM 1479 C C . ASP A 1 183 ? -22.737 -40.201 -22.005 1.00 53.03 183 ASP A C 1
ATOM 1481 O O . ASP A 1 183 ? -23.561 -40.038 -22.896 1.00 53.03 183 ASP A O 1
ATOM 1485 N N . ASP A 1 184 ? -22.196 -41.408 -21.766 1.00 51.91 184 ASP A N 1
ATOM 1486 C CA . ASP A 1 184 ? -22.390 -42.586 -22.644 1.00 51.91 184 ASP A CA 1
ATOM 1487 C C . ASP A 1 184 ? -23.018 -43.813 -21.946 1.00 51.91 184 ASP A C 1
ATOM 1489 O O . ASP A 1 184 ? -22.871 -44.945 -22.396 1.00 51.91 184 ASP A O 1
ATOM 1493 N N . TYR A 1 185 ? -23.723 -43.609 -20.827 1.00 48.50 185 TYR A N 1
ATOM 1494 C CA . TYR A 1 185 ? -24.574 -44.647 -20.226 1.00 48.50 185 TYR A CA 1
ATOM 1495 C C . TYR A 1 185 ? -25.941 -44.070 -19.867 1.00 48.50 185 TYR A C 1
ATOM 1497 O O . TYR A 1 185 ? -26.249 -43.845 -18.697 1.00 48.50 185 TYR A O 1
ATOM 1505 N N . ASP A 1 186 ? -26.749 -43.838 -20.896 1.00 46.72 186 ASP A N 1
ATOM 1506 C CA . ASP A 1 186 ? -28.199 -43.748 -20.771 1.00 46.72 186 ASP A CA 1
ATOM 1507 C C . ASP A 1 186 ? -28.801 -44.770 -21.758 1.00 46.72 186 ASP A C 1
ATOM 1509 O O . ASP A 1 186 ? -28.627 -44.633 -22.972 1.00 46.72 186 ASP A O 1
ATOM 1513 N N . TRP A 1 187 ? -29.473 -45.779 -21.180 1.00 51.62 187 TRP A N 1
ATOM 1514 C CA . TRP A 1 187 ? -30.128 -46.989 -21.738 1.00 51.62 187 TRP A CA 1
ATOM 1515 C C . TRP A 1 187 ? -29.265 -48.231 -22.012 1.00 51.62 187 TRP A C 1
ATOM 1517 O O . TRP A 1 187 ? -28.684 -48.367 -23.110 1.00 51.62 187 TRP A O 1
#

Sequence (187 aa):
MIRKIFSAALLAMMFFLAQNVSAAPDISYRVHVQDVGWKPPVGNGGIAGAIGEHRRLEAIVISCDGIEYNAHVQDWGWQGWTPSGNVAGTVGESLRMEAIRIRLRGRYADSYDVRYRVYVKDSGWQGWVWNGEVAGTTGQGLRLEAVQIEIVSKNSGRHNRDRYDRDRYDRDRYDRYRRDRYDDYDW